Protein AF-A0AAV3BLM9-F1 (afdb_monomer_lite)

pLDDT: mean 77.74, std 16.07, range [32.25, 94.88]

Organism: NCBI:txid451754

Radius of gyration: 22.4 Å; chains: 1; bounding box: 48×49×52 Å

Structure (mmCIF, N/CA/C/O backbone):
data_AF-A0AAV3BLM9-F1
#
_entry.id   AF-A0AAV3BLM9-F1
#
loop_
_atom_site.group_PDB
_atom_site.id
_atom_site.type_symbol
_atom_site.label_atom_id
_atom_site.label_alt_id
_atom_site.label_comp_id
_atom_site.label_asym_id
_atom_site.label_entity_id
_atom_site.label_seq_id
_atom_site.pdbx_PDB_ins_code
_atom_site.Cartn_x
_atom_site.Cartn_y
_atom_site.Cartn_z
_atom_site.occupancy
_atom_site.B_iso_or_equiv
_atom_site.auth_seq_id
_atom_site.auth_comp_id
_atom_site.auth_asym_id
_atom_site.auth_atom_id
_atom_site.pdbx_PDB_model_num
ATOM 1 N N . MET A 1 1 ? -9.046 -10.255 29.706 1.00 54.88 1 MET A N 1
ATOM 2 C CA . MET A 1 1 ? -8.360 -9.967 28.425 1.00 54.88 1 MET A CA 1
ATOM 3 C C . MET A 1 1 ? -8.522 -11.174 27.512 1.00 54.88 1 MET A C 1
ATOM 5 O O . MET A 1 1 ? -8.191 -12.263 27.960 1.00 54.88 1 MET A O 1
ATOM 9 N N . SER A 1 2 ? -9.086 -10.999 26.309 1.00 70.50 2 SER A N 1
ATOM 10 C CA . SER A 1 2 ? -9.339 -12.092 25.348 1.00 70.50 2 SER A CA 1
ATOM 11 C C . SER A 1 2 ? -8.048 -12.848 25.019 1.00 70.50 2 SER A C 1
ATOM 13 O O . SER A 1 2 ? -7.016 -12.209 24.824 1.00 70.50 2 SER A O 1
ATOM 15 N N . GLU A 1 3 ? -8.107 -14.175 24.935 1.00 77.31 3 GLU A N 1
ATOM 16 C CA . GLU A 1 3 ? -6.965 -15.057 24.641 1.00 77.31 3 GLU A CA 1
ATOM 17 C C . GLU A 1 3 ? -6.260 -14.664 23.336 1.00 77.31 3 GLU A C 1
ATOM 19 O O . GLU A 1 3 ? -5.049 -14.471 23.309 1.00 77.31 3 GLU A O 1
ATOM 24 N N . PHE A 1 4 ? -7.040 -14.320 22.314 1.00 80.88 4 PHE A N 1
ATOM 25 C CA . PHE A 1 4 ? -6.537 -13.780 21.052 1.00 80.88 4 PHE A CA 1
ATOM 26 C C . PHE A 1 4 ? -5.731 -12.470 21.184 1.00 80.88 4 PHE A C 1
ATOM 28 O O . PHE A 1 4 ? -4.701 -12.301 20.538 1.00 80.88 4 PHE A O 1
ATOM 35 N N . LYS A 1 5 ? -6.121 -11.559 22.092 1.00 82.94 5 LYS A N 1
ATOM 36 C CA . LYS A 1 5 ? -5.344 -10.329 22.355 1.00 82.94 5 LYS A CA 1
ATOM 37 C C . LYS A 1 5 ? -3.985 -10.640 22.986 1.00 82.94 5 LYS A C 1
ATOM 39 O O . LYS A 1 5 ? -3.057 -9.853 22.825 1.00 82.94 5 LYS A O 1
ATOM 44 N N . LYS A 1 6 ? -3.871 -11.743 23.734 1.00 86.50 6 LYS A N 1
ATOM 45 C CA . LYS A 1 6 ? -2.583 -12.196 24.275 1.00 86.50 6 LYS A CA 1
ATOM 46 C C . LYS A 1 6 ? -1.702 -12.752 23.160 1.00 86.50 6 LYS A C 1
ATOM 48 O O . LYS A 1 6 ? -0.546 -12.363 23.096 1.00 86.50 6 LYS A O 1
ATOM 53 N N . ILE A 1 7 ? -2.271 -13.556 22.259 1.00 87.69 7 ILE A N 1
ATOM 54 C CA . ILE A 1 7 ? -1.561 -14.119 21.098 1.00 87.69 7 ILE A CA 1
ATOM 55 C C . ILE A 1 7 ? -0.972 -13.001 20.226 1.00 87.69 7 ILE A C 1
ATOM 57 O O . ILE A 1 7 ? 0.210 -13.036 19.911 1.00 87.69 7 ILE A O 1
ATOM 61 N N . ILE A 1 8 ? -1.747 -11.958 19.903 1.00 89.75 8 ILE A N 1
ATOM 62 C CA . ILE A 1 8 ? -1.239 -10.821 19.111 1.00 89.75 8 ILE A CA 1
ATOM 63 C C . ILE A 1 8 ? -0.042 -10.151 19.795 1.00 89.75 8 ILE A C 1
ATOM 65 O O . ILE A 1 8 ? 0.971 -9.893 19.152 1.00 89.75 8 ILE A O 1
ATOM 69 N N . LYS A 1 9 ? -0.143 -9.876 21.103 1.00 91.25 9 LYS A N 1
ATOM 70 C CA . LYS A 1 9 ? 0.949 -9.243 21.857 1.00 91.25 9 LYS A CA 1
ATOM 71 C C . LYS A 1 9 ? 2.200 -10.114 21.914 1.00 91.25 9 LYS A C 1
ATOM 73 O O . LYS A 1 9 ? 3.298 -9.580 21.808 1.00 91.25 9 LYS A O 1
ATOM 78 N N . ASP A 1 10 ? 2.026 -11.422 22.065 1.00 91.00 10 ASP A N 1
ATOM 79 C CA . ASP A 1 10 ? 3.127 -12.379 22.071 1.00 91.00 10 ASP A CA 1
ATOM 80 C C . ASP A 1 10 ? 3.863 -12.394 20.723 1.00 91.00 10 ASP A C 1
ATOM 82 O O . ASP A 1 10 ? 5.081 -12.249 20.686 1.00 91.00 10 ASP A O 1
ATOM 86 N N . TYR A 1 11 ? 3.133 -12.431 19.604 1.00 92.31 11 TYR A N 1
ATOM 87 C CA . TYR A 1 11 ? 3.740 -12.363 18.271 1.00 92.31 11 TYR A CA 1
ATOM 88 C C . TYR A 1 11 ? 4.425 -11.024 17.981 1.00 92.31 11 TYR A C 1
ATOM 90 O O . TYR A 1 11 ? 5.493 -11.021 17.376 1.00 92.31 11 TYR A O 1
ATOM 98 N N . ILE A 1 12 ? 3.873 -9.896 18.444 1.00 93.75 12 ILE A N 1
ATOM 99 C CA . ILE A 1 12 ? 4.554 -8.591 18.352 1.00 93.75 12 ILE A CA 1
ATOM 100 C C . ILE A 1 12 ? 5.887 -8.634 19.111 1.00 93.75 12 ILE A C 1
ATOM 102 O O . ILE A 1 12 ? 6.908 -8.221 18.568 1.00 93.75 12 ILE A O 1
ATOM 106 N N . HIS A 1 13 ? 5.901 -9.197 20.323 1.00 91.00 13 HIS A N 1
ATOM 107 C CA . HIS A 1 13 ? 7.127 -9.332 21.108 1.00 91.00 13 HIS A CA 1
ATOM 108 C C . HIS A 1 13 ? 8.154 -10.255 20.433 1.00 91.00 13 HIS A C 1
ATOM 110 O O . HIS A 1 13 ? 9.339 -9.931 20.382 1.00 91.00 13 HIS A O 1
ATOM 116 N N . GLN A 1 14 ? 7.712 -11.374 19.852 1.00 89.44 14 GLN A N 1
ATOM 117 C CA . GLN A 1 14 ? 8.589 -12.256 19.079 1.00 89.44 14 GLN A CA 1
ATOM 118 C C . GLN A 1 14 ? 9.178 -11.551 17.843 1.00 89.44 14 GLN A C 1
ATOM 120 O O . GLN A 1 14 ? 10.348 -11.775 17.525 1.00 89.44 14 GLN A O 1
ATOM 125 N N . CYS A 1 15 ? 8.417 -10.672 17.176 1.00 91.12 15 CYS A N 1
ATOM 126 C CA . CYS A 1 15 ? 8.938 -9.837 16.091 1.00 91.12 15 CYS A CA 1
ATOM 127 C C . CYS A 1 15 ? 10.064 -8.916 16.574 1.00 91.12 15 CYS A C 1
ATOM 129 O O . CYS A 1 15 ? 11.089 -8.830 15.902 1.00 91.12 15 CYS A O 1
ATOM 131 N N . ASP A 1 16 ? 9.898 -8.254 17.723 1.00 91.69 16 ASP A N 1
ATOM 132 C CA . ASP A 1 16 ? 10.928 -7.371 18.288 1.00 91.69 16 ASP A CA 1
ATOM 133 C C . ASP A 1 16 ? 12.235 -8.126 18.537 1.00 91.69 16 ASP A C 1
ATOM 135 O O . ASP A 1 16 ? 13.284 -7.735 18.026 1.00 91.69 16 ASP A O 1
ATOM 139 N N . ILE A 1 17 ? 12.152 -9.276 19.212 1.00 87.62 17 ILE A N 1
ATOM 140 C CA . ILE A 1 17 ? 13.309 -10.135 19.492 1.00 87.62 17 ILE A CA 1
ATOM 141 C C . ILE A 1 17 ? 14.001 -10.568 18.192 1.00 87.62 17 ILE A C 1
ATOM 143 O O . ILE A 1 17 ? 15.226 -10.504 18.076 1.00 87.62 17 ILE A O 1
ATOM 147 N N . ALA A 1 18 ? 13.236 -11.007 17.190 1.00 87.31 18 ALA A N 1
ATOM 148 C CA . ALA A 1 18 ? 13.800 -11.463 15.923 1.00 87.31 18 ALA A CA 1
ATOM 149 C C . ALA A 1 18 ? 14.490 -10.335 15.138 1.00 87.31 18 ALA A C 1
ATOM 151 O O . ALA A 1 18 ? 15.537 -10.563 14.524 1.00 87.31 18 ALA A O 1
ATOM 152 N N . LEU A 1 19 ? 13.936 -9.119 15.182 1.00 89.31 19 LEU A N 1
ATOM 153 C CA . LEU A 1 19 ? 14.504 -7.936 14.533 1.00 89.31 19 LEU A CA 1
ATOM 154 C C . LEU A 1 19 ? 15.763 -7.420 15.243 1.00 89.31 19 LEU A C 1
ATOM 156 O O . LEU A 1 19 ? 16.670 -6.932 14.558 1.00 89.31 19 LEU A O 1
ATOM 160 N N . GLU A 1 20 ? 15.831 -7.539 16.571 1.00 90.06 20 GLU A N 1
ATOM 161 C CA . GLU A 1 20 ? 17.002 -7.188 17.385 1.00 90.06 20 GLU A CA 1
ATOM 162 C C . GLU A 1 20 ? 18.157 -8.173 17.187 1.00 90.06 20 GLU A C 1
ATOM 164 O O . GLU A 1 20 ? 19.284 -7.761 16.920 1.00 90.06 20 GLU A O 1
ATOM 169 N N . ILE A 1 21 ? 17.878 -9.478 17.259 1.00 88.31 21 ILE A N 1
ATOM 170 C CA . ILE A 1 21 ? 18.891 -10.531 17.083 1.00 88.31 21 ILE A CA 1
ATOM 171 C C . ILE A 1 21 ? 19.340 -10.628 15.612 1.00 88.31 21 ILE A C 1
ATOM 173 O O . ILE A 1 21 ? 20.418 -11.145 15.325 1.00 88.31 21 ILE A O 1
ATOM 177 N N . ASN A 1 22 ? 18.532 -10.114 14.675 1.00 84.19 22 ASN A N 1
ATOM 178 C CA . ASN A 1 22 ? 18.769 -10.163 13.230 1.00 84.19 22 ASN A CA 1
ATOM 179 C C . ASN A 1 22 ? 19.022 -11.596 12.715 1.00 84.19 22 ASN A C 1
ATOM 181 O O . ASN A 1 22 ? 19.901 -11.837 11.891 1.00 84.19 22 ASN A O 1
ATOM 185 N N . ASN A 1 23 ? 18.259 -12.562 13.234 1.00 83.44 23 ASN A N 1
ATOM 186 C CA . ASN A 1 23 ? 18.360 -13.967 12.848 1.00 83.44 23 ASN A CA 1
ATOM 187 C C . ASN A 1 23 ? 17.391 -14.272 11.699 1.00 83.44 23 ASN A C 1
ATOM 189 O O . ASN A 1 23 ? 16.185 -14.374 11.917 1.00 83.44 23 ASN A O 1
ATOM 193 N N . GLU A 1 24 ? 17.921 -14.459 10.490 1.00 83.44 24 GLU A N 1
ATOM 194 C CA . GLU A 1 24 ? 17.124 -14.675 9.274 1.00 83.44 24 GLU A CA 1
ATOM 195 C C . GLU A 1 24 ? 16.197 -15.898 9.352 1.00 83.44 24 GLU A C 1
ATOM 197 O O . GLU A 1 24 ? 15.035 -15.803 8.968 1.00 83.44 24 GLU A O 1
ATOM 202 N N . ASN A 1 25 ? 16.652 -17.015 9.930 1.00 84.75 25 ASN A N 1
ATOM 203 C CA . ASN A 1 25 ? 15.826 -18.223 10.067 1.00 84.75 25 ASN A CA 1
ATOM 204 C C . ASN A 1 25 ? 14.635 -17.998 11.009 1.00 84.75 25 ASN A C 1
ATOM 206 O O . ASN A 1 25 ? 13.539 -18.521 10.793 1.00 84.75 25 ASN A O 1
ATOM 210 N N . LEU A 1 26 ? 14.852 -17.227 12.077 1.00 83.25 26 LEU A N 1
ATOM 211 C CA . LEU A 1 26 ? 13.794 -16.863 13.013 1.00 83.25 26 LEU A CA 1
ATOM 212 C C . LEU A 1 26 ? 12.798 -15.895 12.364 1.00 83.25 26 LEU A C 1
ATOM 214 O O . LEU A 1 26 ? 11.591 -16.065 12.535 1.00 83.25 26 LEU A O 1
ATOM 218 N N . ILE A 1 27 ? 13.303 -14.920 11.602 1.00 87.69 27 ILE A N 1
ATOM 219 C CA . ILE A 1 27 ? 12.497 -13.962 10.838 1.00 87.69 27 ILE A CA 1
ATOM 220 C C . ILE A 1 27 ? 11.593 -14.704 9.848 1.00 87.69 27 ILE A C 1
ATOM 222 O O . ILE A 1 27 ? 10.383 -14.491 9.860 1.00 87.69 27 ILE A O 1
ATOM 226 N N . ASP A 1 28 ? 12.156 -15.624 9.066 1.00 86.88 28 ASP A N 1
ATOM 227 C CA . ASP A 1 28 ? 11.411 -16.455 8.117 1.00 86.88 28 ASP A CA 1
ATOM 228 C C . ASP A 1 28 ? 10.302 -17.254 8.788 1.00 86.88 28 ASP A C 1
ATOM 230 O O . ASP A 1 28 ? 9.137 -17.180 8.396 1.00 86.88 28 ASP A O 1
ATOM 234 N N . SER A 1 29 ? 10.652 -17.974 9.857 1.00 87.12 29 SER A N 1
ATOM 235 C CA . SER A 1 29 ? 9.680 -18.777 10.592 1.00 87.12 29 SER A CA 1
ATOM 236 C C . SER A 1 29 ? 8.537 -17.925 11.149 1.00 87.12 29 SER A C 1
ATOM 238 O O . SER A 1 29 ? 7.395 -18.386 11.194 1.00 87.12 29 SER A O 1
ATOM 240 N N . LEU A 1 30 ? 8.824 -16.698 11.591 1.00 89.69 30 LEU A N 1
ATOM 241 C CA . LEU A 1 30 ? 7.812 -15.789 12.120 1.00 89.69 30 LEU A CA 1
ATOM 242 C C . LEU A 1 30 ? 6.897 -15.233 11.035 1.00 89.69 30 LEU A C 1
ATOM 244 O O . LEU A 1 30 ? 5.691 -15.177 11.268 1.00 89.69 30 LEU A O 1
ATOM 248 N N . VAL A 1 31 ? 7.429 -14.871 9.865 1.00 90.62 31 VAL A N 1
ATOM 249 C CA . VAL A 1 31 ? 6.618 -14.421 8.723 1.00 90.62 31 VAL A CA 1
ATOM 250 C C . VAL A 1 31 ? 5.563 -15.477 8.382 1.00 90.62 31 VAL A C 1
ATOM 252 O O . VAL A 1 31 ? 4.369 -15.167 8.380 1.00 90.62 31 VAL A O 1
ATOM 255 N N . ASP A 1 32 ? 5.979 -16.734 8.208 1.00 87.50 32 ASP A N 1
ATOM 256 C CA . ASP A 1 32 ? 5.073 -17.837 7.867 1.00 87.50 32 ASP A CA 1
ATOM 257 C C . ASP A 1 32 ? 4.027 -18.093 8.962 1.00 87.50 32 ASP A C 1
ATOM 259 O O . ASP A 1 32 ? 2.835 -18.243 8.679 1.00 87.50 32 ASP A O 1
ATOM 263 N N . LYS A 1 33 ? 4.450 -18.099 10.235 1.00 88.06 33 LYS A N 1
ATOM 264 C CA . LYS A 1 33 ? 3.550 -18.319 11.380 1.00 88.06 33 LYS A CA 1
ATOM 265 C C . LYS A 1 33 ? 2.518 -17.208 11.532 1.00 88.06 33 LYS A C 1
ATOM 267 O O . LYS A 1 33 ? 1.348 -17.504 11.761 1.00 88.06 33 LYS A O 1
ATOM 272 N N . ILE A 1 34 ? 2.932 -15.945 11.415 1.00 91.50 34 ILE A N 1
ATOM 273 C CA . ILE A 1 34 ? 2.029 -14.793 11.527 1.00 91.50 34 ILE A CA 1
ATOM 274 C C . ILE A 1 34 ? 0.977 -14.863 10.427 1.00 91.50 34 ILE A C 1
ATOM 276 O O . ILE A 1 34 ? -0.211 -14.711 10.697 1.00 91.50 34 ILE A O 1
ATOM 280 N N . ILE A 1 35 ? 1.397 -15.137 9.195 1.00 88.75 35 ILE A N 1
ATOM 281 C CA . ILE A 1 35 ? 0.470 -15.296 8.081 1.00 88.75 35 ILE A CA 1
ATOM 282 C C . ILE A 1 35 ? -0.527 -16.419 8.380 1.00 88.75 35 ILE A C 1
ATOM 284 O O . ILE A 1 35 ? -1.726 -16.176 8.341 1.00 88.75 35 ILE A O 1
ATOM 288 N N . ALA A 1 36 ? -0.054 -17.614 8.737 1.00 84.06 36 ALA A N 1
ATOM 289 C CA . ALA A 1 36 ? -0.925 -18.764 8.973 1.00 84.06 36 ALA A CA 1
ATOM 290 C C . ALA A 1 36 ? -1.947 -18.533 10.100 1.00 84.06 36 ALA A C 1
ATOM 292 O O . ALA A 1 36 ? -3.082 -18.995 10.008 1.00 84.06 36 ALA A O 1
ATOM 293 N N . ILE A 1 37 ? -1.551 -17.824 11.160 1.00 85.31 37 ILE A N 1
ATOM 294 C CA . ILE A 1 37 ? -2.404 -17.590 12.332 1.00 85.31 37 ILE A CA 1
ATOM 295 C C . ILE A 1 37 ? -3.394 -16.454 12.093 1.00 85.31 37 ILE A C 1
ATOM 297 O O . ILE A 1 37 ? -4.543 -16.557 12.507 1.00 85.31 37 ILE A O 1
ATOM 301 N N . PHE A 1 38 ? -2.960 -15.371 11.450 1.00 86.75 38 PHE A N 1
ATOM 302 C CA . PHE A 1 38 ? -3.735 -14.134 11.387 1.00 86.75 38 PHE A CA 1
ATOM 303 C C . PHE A 1 38 ? -4.383 -13.871 10.025 1.00 86.75 38 PHE A C 1
ATOM 305 O O . PHE A 1 38 ? -5.156 -12.926 9.917 1.00 86.75 38 PHE A O 1
ATOM 312 N N . GLU A 1 39 ? -4.121 -14.675 8.990 1.00 85.25 39 GLU A N 1
ATOM 313 C CA . GLU A 1 39 ? -4.753 -14.520 7.668 1.00 85.25 39 GLU A CA 1
ATOM 314 C C . GLU A 1 39 ? -6.283 -14.592 7.724 1.00 85.25 39 GLU A C 1
ATOM 316 O O . GLU A 1 39 ? -6.952 -13.893 6.967 1.00 85.25 39 GLU A O 1
ATOM 321 N N . VAL A 1 40 ? -6.835 -15.387 8.641 1.00 81.25 40 VAL A N 1
ATOM 322 C CA . VAL A 1 40 ? -8.289 -15.514 8.815 1.00 81.25 40 VAL A CA 1
ATOM 323 C C . VAL A 1 40 ? -8.900 -14.246 9.423 1.00 81.25 40 VAL A C 1
ATOM 325 O O . VAL A 1 40 ? -10.001 -13.854 9.044 1.00 81.25 40 VAL A O 1
ATOM 328 N N . ASP A 1 41 ? -8.186 -13.590 10.339 1.00 81.81 41 ASP A N 1
ATOM 329 C CA . ASP A 1 41 ? -8.704 -12.464 11.128 1.00 81.81 41 ASP A CA 1
ATOM 330 C C . ASP A 1 41 ? -8.296 -11.087 10.584 1.00 81.81 41 ASP A C 1
ATOM 332 O O . ASP A 1 41 ? -8.945 -10.079 10.871 1.00 81.81 41 ASP A O 1
ATOM 336 N N . ILE A 1 42 ? -7.205 -11.019 9.820 1.00 82.25 42 ILE A N 1
ATOM 337 C CA . ILE A 1 42 ? -6.641 -9.785 9.271 1.00 82.25 42 ILE A CA 1
ATOM 338 C C . ILE A 1 42 ? -6.712 -9.861 7.742 1.00 82.25 42 ILE A C 1
ATOM 340 O O . ILE A 1 42 ? -5.814 -10.421 7.102 1.00 82.25 42 ILE A O 1
ATOM 344 N N . PRO A 1 43 ? -7.748 -9.256 7.130 1.00 79.75 43 PRO A N 1
ATOM 345 C CA . PRO A 1 43 ? -7.859 -9.180 5.682 1.00 79.75 43 PRO A CA 1
ATOM 346 C C . PRO A 1 43 ? -6.601 -8.571 5.062 1.00 79.75 43 PRO A C 1
ATOM 348 O O . PRO A 1 43 ? -6.020 -7.623 5.598 1.00 79.75 43 PRO A O 1
ATOM 351 N N . ASP A 1 44 ? -6.185 -9.108 3.915 1.00 84.06 44 ASP A N 1
ATOM 352 C CA . ASP A 1 44 ? -5.021 -8.631 3.166 1.00 84.06 44 ASP A CA 1
ATOM 353 C C . ASP A 1 44 ? -3.710 -8.604 3.984 1.00 84.06 44 ASP A C 1
ATOM 355 O O . ASP A 1 44 ? -2.816 -7.788 3.719 1.00 84.06 44 ASP A O 1
ATOM 359 N N . ILE A 1 45 ? -3.532 -9.498 4.970 1.00 86.50 45 ILE A N 1
ATOM 360 C CA . ILE A 1 45 ? -2.299 -9.532 5.778 1.00 86.50 45 ILE A CA 1
ATOM 361 C C . ILE A 1 45 ? -1.039 -9.704 4.909 1.00 86.50 45 ILE A C 1
ATOM 363 O O . ILE A 1 45 ? -0.027 -9.037 5.145 1.00 86.50 45 ILE A O 1
ATOM 367 N N . LYS A 1 46 ? -1.139 -10.477 3.819 1.00 87.19 46 LYS A N 1
ATOM 368 C CA . LYS A 1 46 ? -0.072 -10.716 2.827 1.00 87.19 46 LYS A CA 1
ATOM 369 C C . LYS A 1 46 ? 0.237 -9.513 1.928 1.00 87.19 46 LYS A C 1
ATOM 371 O O . LYS A 1 46 ? 1.317 -9.423 1.354 1.00 87.19 46 LYS A O 1
ATOM 376 N N . LYS A 1 47 ? -0.693 -8.565 1.795 1.00 88.25 47 LYS A N 1
ATOM 377 C CA . LYS A 1 47 ? -0.571 -7.453 0.844 1.00 88.25 47 LYS A CA 1
ATOM 378 C C . LYS A 1 47 ? 0.602 -6.541 1.191 1.00 88.25 47 LYS A C 1
ATOM 380 O O . LYS A 1 47 ? 0.681 -6.048 2.318 1.00 88.25 47 LYS A O 1
ATOM 385 N N . GLY A 1 48 ? 1.448 -6.274 0.198 1.00 83.62 48 GLY A N 1
ATOM 386 C CA . GLY A 1 48 ? 2.631 -5.423 0.327 1.00 83.62 48 GLY A CA 1
ATOM 387 C C . GLY A 1 48 ? 3.888 -6.161 0.784 1.00 83.62 48 GLY A C 1
ATOM 388 O O . GLY A 1 48 ? 4.928 -5.522 0.886 1.00 83.62 48 GLY A O 1
ATOM 389 N N . GLN A 1 49 ? 3.810 -7.471 1.045 1.00 87.31 49 GLN A N 1
ATOM 390 C CA . GLN A 1 49 ? 5.010 -8.274 1.257 1.00 87.31 49 GLN A CA 1
ATOM 391 C C . GLN A 1 49 ? 5.764 -8.473 -0.056 1.00 87.31 49 GLN A C 1
ATOM 393 O O . GLN A 1 49 ? 5.176 -8.703 -1.115 1.00 87.31 49 GLN A O 1
ATOM 398 N N . GLU A 1 50 ? 7.080 -8.406 0.044 1.00 85.31 50 GLU A N 1
ATOM 399 C CA . GLU A 1 50 ? 8.003 -8.763 -1.013 1.00 85.31 50 GLU A CA 1
ATOM 400 C C . GLU A 1 50 ? 7.993 -10.287 -1.205 1.00 85.31 50 GLU A C 1
ATOM 402 O O . GLU A 1 50 ? 8.008 -11.047 -0.237 1.00 85.31 50 GLU A O 1
ATOM 407 N N . CYS A 1 51 ? 7.959 -10.743 -2.455 1.00 78.88 51 CYS A N 1
ATOM 408 C CA . CYS A 1 51 ? 7.986 -12.16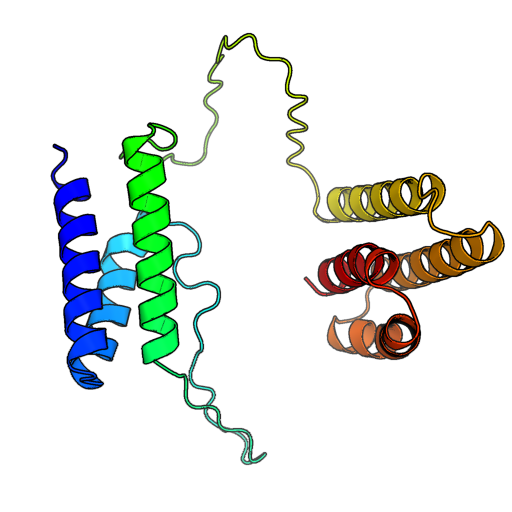3 -2.806 1.00 78.88 51 CYS A CA 1
ATOM 409 C C . CYS A 1 51 ? 9.237 -12.457 -3.627 1.00 78.88 51 CYS A C 1
ATOM 411 O O . CYS A 1 51 ? 9.663 -11.616 -4.415 1.00 78.88 51 CYS A O 1
ATOM 413 N N . ASN A 1 52 ? 9.802 -13.654 -3.471 1.00 79.44 52 ASN A N 1
ATOM 414 C CA . ASN A 1 52 ? 10.884 -14.091 -4.346 1.00 79.44 52 ASN A CA 1
ATOM 415 C C . ASN A 1 52 ? 10.364 -14.199 -5.782 1.00 79.44 52 ASN A C 1
ATOM 417 O O . ASN A 1 52 ? 9.339 -14.836 -6.030 1.00 79.44 52 ASN A O 1
ATOM 421 N N . ILE A 1 53 ? 11.097 -13.610 -6.718 1.00 79.81 53 ILE A N 1
ATOM 422 C CA . ILE A 1 53 ? 10.886 -13.782 -8.151 1.00 79.81 53 ILE A CA 1
ATOM 423 C C . ILE A 1 53 ? 12.084 -14.576 -8.649 1.00 79.81 53 ILE A C 1
ATOM 425 O O . ILE A 1 53 ? 13.218 -14.106 -8.588 1.00 79.81 53 ILE A O 1
ATOM 429 N N . ILE A 1 54 ? 11.838 -15.811 -9.074 1.00 77.38 54 ILE A N 1
ATOM 430 C CA . ILE A 1 54 ? 12.868 -16.667 -9.657 1.00 77.38 54 ILE A CA 1
ATOM 431 C C . ILE A 1 54 ? 12.784 -16.491 -11.166 1.00 77.38 54 ILE A C 1
ATOM 433 O O . ILE A 1 54 ? 11.700 -16.612 -11.739 1.00 77.38 54 ILE A O 1
ATOM 437 N N . ASP A 1 55 ? 13.923 -16.219 -11.795 1.00 77.31 55 ASP A N 1
ATOM 438 C CA . ASP A 1 55 ? 14.021 -16.202 -13.247 1.00 77.31 55 ASP A CA 1
ATOM 439 C C . ASP A 1 55 ? 13.898 -17.637 -13.778 1.00 77.31 55 ASP A C 1
ATOM 441 O O . ASP A 1 55 ? 14.842 -18.427 -13.747 1.00 77.31 55 ASP A O 1
ATOM 445 N N . LEU A 1 56 ? 12.692 -17.985 -14.218 1.00 74.88 56 LEU A N 1
ATOM 446 C CA . LEU A 1 56 ? 12.399 -19.279 -14.832 1.00 74.88 56 LEU A CA 1
ATOM 447 C C . LEU A 1 56 ? 12.712 -19.292 -16.336 1.00 74.88 56 LEU A C 1
ATOM 449 O O . LEU A 1 56 ? 12.748 -20.367 -16.931 1.00 74.88 56 LEU A O 1
ATOM 453 N N . ASN A 1 57 ? 12.919 -18.121 -16.947 1.00 78.69 57 ASN A N 1
ATOM 454 C CA . ASN A 1 57 ? 12.997 -17.951 -18.399 1.00 78.69 57 ASN A CA 1
ATOM 455 C C . ASN A 1 57 ? 14.411 -17.604 -18.900 1.00 78.69 57 ASN A C 1
ATOM 457 O O . ASN A 1 57 ? 14.632 -17.585 -20.110 1.00 78.69 57 ASN A O 1
ATOM 461 N N . GLY A 1 58 ? 15.363 -17.359 -17.999 1.00 72.50 58 GLY A N 1
ATOM 462 C CA . GLY A 1 58 ? 16.734 -16.968 -18.321 1.00 72.50 58 GLY A CA 1
ATOM 463 C C . GLY A 1 58 ? 16.869 -15.515 -18.786 1.00 72.50 58 GLY A C 1
ATOM 464 O O . GLY A 1 58 ? 17.818 -15.204 -19.505 1.00 72.50 58 GLY A O 1
ATOM 465 N N . ASP A 1 59 ? 15.922 -14.638 -18.437 1.00 77.75 59 ASP A N 1
ATOM 466 C CA . ASP A 1 59 ? 15.943 -13.214 -18.800 1.00 77.75 59 ASP A CA 1
ATOM 467 C C . ASP A 1 59 ? 16.798 -12.343 -17.856 1.00 77.75 59 ASP A C 1
ATOM 469 O O . ASP A 1 59 ? 16.987 -11.150 -18.103 1.00 77.75 59 ASP A O 1
ATOM 473 N N . GLY A 1 60 ? 17.369 -12.950 -16.814 1.00 75.88 60 GLY A N 1
ATOM 474 C CA . GLY A 1 60 ? 18.260 -12.322 -15.847 1.00 75.88 60 GLY A CA 1
ATOM 475 C C . GLY A 1 60 ? 17.547 -11.598 -14.704 1.00 75.88 60 GLY A C 1
ATOM 476 O O . GLY A 1 60 ? 18.223 -10.977 -13.882 1.00 75.88 60 GLY A O 1
ATOM 477 N N . TYR A 1 61 ? 16.215 -11.666 -14.606 1.00 68.88 61 TYR A N 1
ATOM 478 C CA . TYR A 1 61 ? 15.459 -10.982 -13.556 1.00 68.88 61 TYR A CA 1
ATOM 479 C C . TYR A 1 61 ? 15.100 -11.917 -12.397 1.00 68.88 61 TYR A C 1
ATOM 481 O O . TYR A 1 61 ? 13.994 -12.448 -12.307 1.00 68.88 61 TYR A O 1
ATOM 489 N N . SER A 1 62 ? 16.025 -12.065 -11.445 1.00 77.56 62 SER A N 1
ATOM 490 C CA . SER A 1 62 ? 15.735 -12.668 -10.138 1.00 77.56 62 SER A CA 1
ATOM 491 C C . SER A 1 62 ? 15.638 -11.602 -9.046 1.00 77.56 62 SER A C 1
ATOM 493 O O . SER A 1 62 ? 16.512 -10.741 -8.943 1.00 77.56 62 SER A O 1
ATOM 495 N N . TYR A 1 63 ? 14.621 -11.690 -8.193 1.00 79.12 63 TYR A N 1
ATOM 496 C CA . TYR A 1 63 ? 14.454 -10.846 -7.012 1.00 79.12 63 TYR A CA 1
ATOM 497 C C . TYR A 1 63 ? 14.367 -11.716 -5.761 1.00 79.12 63 TYR A C 1
ATOM 499 O O . TYR A 1 63 ? 13.548 -12.633 -5.693 1.00 79.12 63 TYR A O 1
ATOM 507 N N . ILE A 1 64 ? 15.198 -11.420 -4.765 1.00 79.19 64 ILE A N 1
ATOM 508 C CA . ILE A 1 64 ? 15.139 -12.063 -3.452 1.00 79.19 64 ILE A CA 1
ATOM 509 C C . ILE A 1 64 ? 14.448 -11.087 -2.507 1.00 79.19 64 ILE A C 1
ATOM 511 O O . ILE A 1 64 ? 14.891 -9.951 -2.354 1.00 79.19 64 ILE A O 1
ATOM 515 N N . ALA A 1 65 ? 13.355 -11.533 -1.899 1.00 82.94 65 ALA A N 1
ATOM 516 C CA . ALA A 1 65 ? 12.584 -10.736 -0.964 1.00 82.94 65 ALA A CA 1
ATOM 517 C C . ALA A 1 65 ? 13.391 -10.411 0.294 1.00 82.94 65 ALA A C 1
ATOM 519 O O . ALA A 1 65 ? 14.015 -11.290 0.899 1.00 82.94 65 ALA A O 1
ATOM 520 N N . ASP A 1 66 ? 13.297 -9.163 0.742 1.00 85.69 66 ASP A N 1
ATOM 521 C CA . ASP A 1 66 ? 13.806 -8.747 2.037 1.00 85.69 66 ASP A CA 1
ATOM 522 C C . ASP A 1 66 ? 12.828 -9.193 3.133 1.00 85.69 66 ASP A C 1
ATOM 524 O O . ASP A 1 66 ? 11.831 -8.544 3.475 1.00 85.69 66 ASP A O 1
ATOM 528 N N . LYS A 1 67 ? 13.128 -10.358 3.702 1.00 85.12 67 LYS A N 1
ATOM 529 C CA . LYS A 1 67 ? 12.327 -10.992 4.752 1.00 85.12 67 LYS A CA 1
ATOM 530 C C . LYS A 1 67 ? 12.256 -10.156 6.030 1.00 85.12 67 LYS A C 1
ATOM 532 O O . LYS A 1 67 ? 11.245 -10.199 6.733 1.00 85.12 67 LYS A O 1
ATOM 537 N N . ARG A 1 68 ? 13.268 -9.324 6.303 1.00 89.38 68 ARG A N 1
ATOM 538 C CA . ARG A 1 68 ? 13.259 -8.391 7.436 1.00 89.38 68 ARG A CA 1
ATOM 539 C C . ARG A 1 68 ? 12.209 -7.304 7.219 1.00 89.38 68 ARG A C 1
ATOM 541 O O . ARG A 1 68 ? 11.430 -7.030 8.133 1.00 89.38 68 ARG A O 1
ATOM 548 N N . LYS A 1 69 ? 12.121 -6.730 6.013 1.00 90.62 69 LYS A N 1
ATOM 549 C CA . LYS A 1 69 ? 11.038 -5.787 5.669 1.00 90.62 69 LYS A CA 1
ATOM 550 C C . LYS A 1 69 ? 9.659 -6.433 5.762 1.00 90.62 69 LYS A C 1
ATOM 552 O O . LYS A 1 69 ? 8.743 -5.804 6.290 1.00 90.62 69 LYS A O 1
ATOM 557 N N . ASN A 1 70 ? 9.512 -7.680 5.313 1.00 92.06 70 ASN A N 1
ATOM 558 C CA . ASN A 1 70 ? 8.246 -8.408 5.436 1.00 92.06 70 ASN A CA 1
ATOM 559 C C . ASN A 1 70 ? 7.824 -8.583 6.899 1.00 92.06 70 ASN A C 1
ATOM 561 O O . ASN A 1 70 ? 6.663 -8.340 7.234 1.00 92.06 70 ASN A O 1
ATOM 565 N N . LEU A 1 71 ? 8.760 -8.934 7.785 1.00 93.06 71 LEU A N 1
ATOM 566 C CA . LEU A 1 71 ? 8.472 -9.060 9.212 1.00 93.06 71 LEU A CA 1
ATOM 567 C C . LEU A 1 71 ? 8.102 -7.713 9.851 1.00 93.06 71 LEU A C 1
ATOM 569 O O . LEU A 1 71 ? 7.152 -7.656 10.630 1.00 93.06 71 LEU A O 1
ATOM 573 N N . ILE A 1 72 ? 8.787 -6.622 9.489 1.00 92.75 72 ILE A N 1
ATOM 574 C CA . ILE A 1 72 ? 8.440 -5.263 9.946 1.00 92.75 72 ILE A CA 1
ATOM 575 C C . ILE A 1 72 ? 7.020 -4.893 9.503 1.00 92.75 72 ILE A C 1
ATOM 577 O O . ILE A 1 72 ? 6.222 -4.410 10.306 1.00 92.75 72 ILE A O 1
ATOM 581 N N . LEU A 1 73 ? 6.675 -5.152 8.239 1.00 92.75 73 LEU A N 1
ATOM 582 C CA . LEU A 1 73 ? 5.337 -4.893 7.715 1.00 92.75 73 LEU A CA 1
ATOM 583 C C . LEU A 1 73 ? 4.270 -5.670 8.496 1.00 92.75 73 LEU A C 1
ATOM 585 O O . LEU A 1 73 ? 3.244 -5.104 8.878 1.00 92.75 73 LEU A O 1
ATOM 589 N N . LEU A 1 74 ? 4.510 -6.958 8.742 1.00 93.31 74 LEU A N 1
ATOM 590 C CA . LEU A 1 74 ? 3.604 -7.813 9.502 1.00 93.31 74 LEU A CA 1
ATOM 591 C C . LEU A 1 74 ? 3.447 -7.344 10.950 1.00 93.31 74 LEU A C 1
ATOM 593 O O . LEU A 1 74 ? 2.316 -7.230 11.423 1.00 93.31 74 LEU A O 1
ATOM 597 N N . LYS A 1 75 ? 4.546 -6.991 11.626 1.00 94.88 75 LYS A N 1
ATOM 598 C CA . LYS A 1 75 ? 4.519 -6.409 12.973 1.00 94.88 75 LYS A CA 1
ATOM 599 C C . LYS A 1 75 ? 3.630 -5.161 13.018 1.00 94.88 75 LYS A C 1
ATOM 601 O O . LYS A 1 75 ? 2.711 -5.103 13.831 1.00 94.88 75 LYS A O 1
ATOM 606 N N . ASN A 1 76 ? 3.827 -4.215 12.099 1.00 92.62 76 ASN A N 1
ATOM 607 C CA . ASN A 1 76 ? 3.040 -2.977 12.050 1.00 92.62 76 ASN A CA 1
ATOM 608 C C . ASN A 1 76 ? 1.541 -3.254 11.836 1.00 92.62 76 ASN A C 1
ATOM 610 O O . ASN A 1 76 ? 0.680 -2.588 12.416 1.00 92.62 76 ASN A O 1
ATOM 614 N N . LYS A 1 77 ? 1.201 -4.262 11.021 1.00 92.94 77 LYS A N 1
ATOM 615 C CA . LYS A 1 77 ? -0.194 -4.688 10.835 1.00 92.94 77 LYS A CA 1
ATOM 616 C C . LYS A 1 77 ? -0.791 -5.276 12.114 1.00 92.94 77 LYS A C 1
ATOM 618 O O . LYS A 1 77 ? -1.933 -4.951 12.438 1.00 92.94 77 LYS A O 1
ATOM 623 N N . LEU A 1 78 ? -0.035 -6.092 12.852 1.00 93.25 78 LEU A N 1
ATOM 624 C CA . LEU A 1 78 ? -0.464 -6.633 14.146 1.00 93.25 78 LEU A CA 1
ATOM 625 C C . LEU A 1 78 ? -0.665 -5.527 15.190 1.00 93.25 78 LEU A C 1
ATOM 627 O O . LEU A 1 78 ? -1.653 -5.560 15.922 1.00 93.25 78 LEU A O 1
ATOM 631 N N . GLU A 1 79 ? 0.214 -4.524 15.237 1.00 92.56 79 GLU A N 1
ATOM 632 C CA . GLU A 1 79 ? 0.079 -3.364 16.129 1.00 92.56 79 GLU A CA 1
ATOM 633 C C . GLU A 1 79 ? -1.181 -2.553 15.815 1.00 92.56 79 GLU A C 1
ATOM 635 O O . GLU A 1 79 ? -1.988 -2.286 16.709 1.00 92.56 79 GLU A O 1
ATOM 640 N N . ALA A 1 80 ? -1.405 -2.234 14.537 1.00 88.38 80 ALA A N 1
ATOM 641 C CA . ALA A 1 80 ? -2.602 -1.524 14.097 1.00 88.38 80 ALA A CA 1
ATOM 642 C C . ALA A 1 80 ? -3.883 -2.312 14.413 1.00 88.38 80 ALA A C 1
ATOM 644 O O . ALA A 1 80 ? -4.883 -1.743 14.853 1.00 88.38 80 ALA A O 1
ATOM 645 N N . TYR A 1 81 ? -3.861 -3.629 14.212 1.00 88.44 81 TYR A N 1
ATOM 646 C CA . TYR A 1 81 ? -4.986 -4.503 14.528 1.00 88.44 81 TYR A CA 1
ATOM 647 C C . TYR A 1 81 ? -5.239 -4.591 16.044 1.00 88.44 81 TYR A C 1
ATOM 649 O O . TYR A 1 81 ? -6.377 -4.471 16.497 1.00 88.44 81 TYR A O 1
ATOM 657 N N . SER A 1 82 ? -4.178 -4.697 16.849 1.00 87.81 82 SER A N 1
ATOM 658 C CA . SER A 1 82 ? -4.241 -4.658 18.316 1.00 87.81 82 SER A CA 1
ATOM 659 C C . SER A 1 82 ? -4.841 -3.346 18.833 1.00 87.81 82 SER A C 1
ATOM 661 O O . SER A 1 82 ? -5.684 -3.375 19.732 1.00 87.81 82 SER A O 1
ATOM 663 N N . ALA A 1 83 ? -4.463 -2.205 18.245 1.00 84.19 83 ALA A N 1
ATOM 664 C CA . ALA A 1 83 ? -5.025 -0.897 18.580 1.00 84.19 83 ALA A CA 1
ATOM 665 C C . ALA A 1 83 ? -6.534 -0.847 18.292 1.00 84.19 83 ALA A C 1
ATOM 667 O O . ALA A 1 83 ? -7.324 -0.613 19.204 1.00 84.19 83 ALA A O 1
ATOM 668 N N . LYS A 1 84 ? -6.952 -1.220 17.074 1.00 84.50 84 LYS A N 1
ATOM 669 C CA . LYS A 1 84 ? -8.375 -1.260 16.690 1.00 84.50 84 LYS A CA 1
ATOM 670 C C . LYS A 1 84 ? -9.213 -2.182 17.587 1.00 84.50 84 LYS A C 1
ATOM 672 O O . LYS A 1 84 ? -10.358 -1.860 17.898 1.00 84.50 84 LYS A O 1
ATOM 677 N N . LEU A 1 85 ? -8.654 -3.314 18.029 1.00 84.38 85 LEU A N 1
ATOM 678 C CA . LEU A 1 85 ? -9.293 -4.221 18.993 1.00 84.38 85 LEU A CA 1
ATOM 679 C C . LEU A 1 85 ? -9.448 -3.602 20.390 1.00 84.38 85 LEU A C 1
ATOM 681 O O . LEU A 1 85 ? -10.339 -3.998 21.146 1.00 84.38 85 LEU A O 1
ATOM 685 N N . ASN A 1 86 ? -8.532 -2.728 20.804 1.00 84.25 86 ASN A N 1
ATOM 686 C CA . ASN A 1 86 ? -8.600 -2.051 22.101 1.00 84.25 86 ASN A CA 1
ATOM 687 C C . ASN A 1 86 ? -9.578 -0.879 22.071 1.00 84.25 86 ASN A C 1
ATOM 689 O O . ASN A 1 86 ? -10.290 -0.688 23.052 1.00 84.25 86 ASN A O 1
ATOM 693 N N . ASP A 1 87 ? -9.691 -0.216 20.923 1.00 80.62 87 ASP A N 1
ATOM 694 C CA . ASP A 1 87 ? -10.645 0.868 20.682 1.00 80.62 87 ASP A CA 1
ATOM 695 C C . ASP A 1 87 ? -12.076 0.363 20.417 1.00 80.62 87 ASP A C 1
ATOM 697 O O . ASP A 1 87 ? -13.002 1.154 20.266 1.00 80.62 87 ASP A O 1
ATOM 701 N N . GLY A 1 88 ? -12.277 -0.960 20.341 1.00 76.75 88 GLY A N 1
ATOM 702 C CA . GLY A 1 88 ? -13.584 -1.572 20.077 1.00 76.75 88 GLY A CA 1
ATOM 703 C C . GLY A 1 88 ? -14.090 -1.378 18.643 1.00 76.75 88 GLY A C 1
ATOM 704 O O . GLY A 1 88 ? -15.251 -1.658 18.365 1.00 76.75 88 GLY A O 1
ATOM 705 N N . ILE A 1 89 ? -13.227 -0.919 17.729 1.00 75.75 89 ILE A N 1
ATOM 706 C CA . ILE A 1 89 ? -13.549 -0.703 16.307 1.00 75.75 89 ILE A CA 1
ATOM 707 C C . ILE A 1 89 ? -13.833 -2.037 15.607 1.00 75.75 89 ILE A C 1
ATOM 709 O O . ILE A 1 89 ? -14.646 -2.110 14.690 1.00 75.75 89 ILE A O 1
ATOM 713 N N . ILE A 1 90 ? -13.158 -3.097 16.046 1.00 72.62 90 ILE A N 1
ATOM 714 C CA . ILE A 1 90 ? -13.338 -4.460 15.553 1.00 72.62 90 ILE A CA 1
ATOM 715 C C . ILE A 1 90 ? -13.660 -5.383 16.725 1.00 72.62 90 ILE A C 1
ATOM 717 O O . ILE A 1 90 ? -12.981 -5.372 17.755 1.00 72.62 90 ILE A O 1
ATOM 721 N N . ASN A 1 91 ? -14.705 -6.192 16.562 1.00 63.88 91 ASN A N 1
ATOM 722 C CA . ASN A 1 91 ? -15.066 -7.226 17.522 1.00 63.88 91 ASN A CA 1
ATOM 723 C C . ASN A 1 91 ? -14.337 -8.520 17.154 1.00 63.88 91 ASN A C 1
ATOM 725 O O . ASN A 1 91 ? -14.218 -8.875 15.988 1.00 63.88 91 ASN A O 1
ATOM 729 N N . ASN A 1 92 ? -13.855 -9.242 18.161 1.00 58.94 92 ASN A N 1
ATOM 730 C CA . ASN A 1 92 ? -13.007 -10.435 18.046 1.00 58.94 92 ASN A CA 1
ATOM 731 C C . ASN A 1 92 ? -13.713 -11.693 17.492 1.00 58.94 92 ASN A C 1
ATOM 733 O O . ASN A 1 92 ? -13.275 -12.806 17.767 1.00 58.94 92 ASN A O 1
ATOM 737 N N . ARG A 1 93 ? -14.799 -11.525 16.734 1.00 58.03 93 ARG A N 1
ATOM 738 C CA . ARG A 1 93 ? -15.467 -12.565 15.951 1.00 58.03 93 ARG A CA 1
ATOM 739 C C . ARG A 1 93 ? -16.147 -11.909 14.757 1.00 58.03 93 ARG A C 1
ATOM 741 O O . ARG A 1 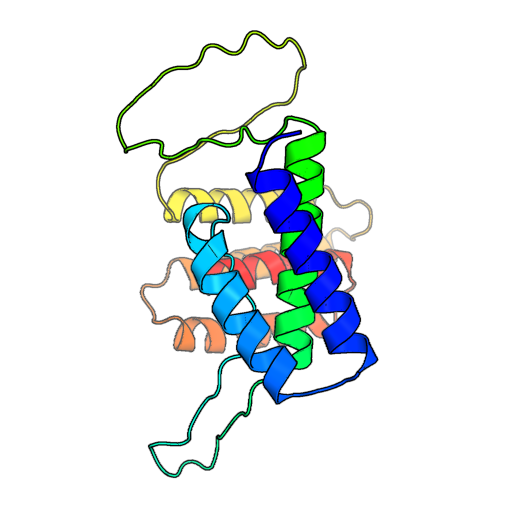93 ? -17.273 -11.442 14.887 1.00 58.03 93 ARG A O 1
ATOM 748 N N . THR A 1 94 ? -15.503 -11.959 13.600 1.00 42.03 94 THR A N 1
ATOM 749 C CA . THR A 1 94 ? -16.220 -11.799 12.334 1.00 42.03 94 THR A CA 1
ATOM 750 C C . THR A 1 94 ? -15.773 -12.883 11.363 1.00 42.03 94 THR A C 1
ATOM 752 O O . THR A 1 94 ? -15.120 -12.627 10.362 1.00 42.03 94 THR A O 1
ATOM 755 N N . MET A 1 95 ? -16.178 -14.123 11.652 1.00 46.44 95 MET A N 1
ATOM 756 C CA . MET A 1 95 ? -16.725 -14.943 10.575 1.00 46.44 95 MET A CA 1
ATOM 757 C C . MET A 1 95 ? -18.158 -14.452 10.360 1.00 46.44 95 MET A C 1
ATOM 759 O O . MET A 1 95 ? -19.085 -14.960 10.986 1.00 46.44 95 MET A O 1
ATOM 763 N N . GLU A 1 96 ? -18.345 -13.437 9.519 1.00 40.50 96 GLU A N 1
ATOM 764 C CA . GLU A 1 96 ? -19.648 -13.232 8.890 1.00 40.50 96 GLU A CA 1
ATOM 765 C C . GLU A 1 96 ? -19.615 -13.955 7.551 1.00 40.50 96 GLU A C 1
ATOM 767 O O . GLU A 1 96 ? -18.974 -13.537 6.585 1.00 40.50 96 GLU A O 1
ATOM 772 N N . ASN A 1 97 ? -20.300 -15.098 7.532 1.00 40.06 97 ASN A N 1
ATOM 773 C CA . ASN A 1 97 ? -20.831 -15.658 6.306 1.00 40.06 97 ASN A CA 1
ATOM 774 C C . ASN A 1 97 ? -21.532 -14.546 5.516 1.00 40.06 97 ASN A C 1
ATOM 776 O O . ASN A 1 97 ? -22.288 -13.752 6.075 1.00 40.06 97 ASN A O 1
ATOM 780 N N . LYS A 1 98 ? -21.312 -14.537 4.200 1.00 53.94 98 LYS A N 1
ATOM 781 C CA . LYS A 1 98 ? -22.211 -13.895 3.241 1.00 53.94 98 LYS A CA 1
ATOM 782 C C . LYS A 1 98 ? -23.654 -14.302 3.556 1.00 53.94 98 LYS A C 1
ATOM 784 O O . LYS A 1 98 ? -23.981 -15.470 3.399 1.00 53.94 98 LYS A O 1
ATOM 789 N N . GLU A 1 99 ? -24.464 -13.350 3.999 1.00 41.34 99 GLU A N 1
ATOM 790 C CA . GLU A 1 99 ? -25.846 -13.042 3.594 1.00 41.34 99 GLU A CA 1
ATOM 791 C C . GLU A 1 99 ? -26.472 -12.104 4.640 1.00 41.34 99 GLU A C 1
ATOM 793 O O . GLU A 1 99 ? -26.068 -12.081 5.798 1.00 41.34 99 GLU A O 1
ATOM 798 N N . GLY A 1 100 ? -27.369 -11.228 4.185 1.00 45.72 100 GLY A N 1
ATOM 799 C CA . GLY A 1 100 ? -27.658 -9.935 4.804 1.00 45.72 100 GLY A CA 1
ATOM 800 C C . GLY A 1 100 ? -27.998 -9.941 6.297 1.00 45.72 100 GLY A C 1
ATOM 801 O O . GLY A 1 100 ? -28.906 -10.634 6.746 1.00 45.72 100 GLY A O 1
ATOM 802 N N . VAL A 1 101 ? -27.356 -9.034 7.036 1.00 32.62 101 VAL A N 1
ATOM 803 C CA . VAL A 1 101 ? -27.844 -8.550 8.330 1.00 32.62 101 VAL A CA 1
ATOM 804 C C . VAL A 1 101 ? -27.792 -7.025 8.318 1.00 32.62 101 VAL A C 1
ATOM 806 O O . VAL A 1 101 ? -26.734 -6.406 8.258 1.00 32.62 101 VAL A O 1
ATOM 809 N N . ASN A 1 102 ? -28.977 -6.418 8.342 1.00 44.94 102 ASN A N 1
ATOM 810 C CA . ASN A 1 102 ? -29.170 -4.990 8.546 1.00 44.94 102 ASN A CA 1
ATOM 811 C C . ASN A 1 102 ? -28.900 -4.691 10.029 1.00 44.94 102 ASN A C 1
ATOM 813 O O . ASN A 1 102 ? -29.715 -5.043 10.883 1.00 44.94 102 ASN A O 1
ATOM 817 N N . LEU A 1 103 ? -27.773 -4.057 10.352 1.00 46.78 103 LEU A N 1
ATOM 818 C CA . LEU A 1 103 ? -27.543 -3.501 11.685 1.00 46.78 103 LEU A CA 1
ATOM 819 C C . LEU A 1 103 ? -27.873 -2.010 11.653 1.00 46.78 103 LEU A C 1
ATOM 821 O O . LEU A 1 103 ? -27.088 -1.183 11.192 1.00 46.78 103 LEU A O 1
ATOM 825 N N . VAL A 1 104 ? -29.064 -1.678 12.154 1.00 50.47 104 VAL A N 1
ATOM 826 C CA . VAL A 1 104 ? -29.432 -0.310 12.528 1.00 50.47 104 VAL A CA 1
ATOM 827 C C . VAL A 1 104 ? -28.481 0.134 13.638 1.00 50.47 104 VAL A C 1
ATOM 829 O O . VAL A 1 104 ? -28.604 -0.286 14.787 1.00 50.47 104 VAL A O 1
ATOM 832 N N . VAL A 1 105 ? -27.519 0.982 13.282 1.00 41.22 105 VAL A N 1
ATOM 833 C CA . VAL A 1 105 ? -26.666 1.698 14.230 1.00 41.22 105 VAL A CA 1
ATOM 834 C C . VAL A 1 105 ? -27.232 3.106 14.366 1.00 41.22 105 VAL A C 1
ATOM 836 O O . VAL A 1 105 ? -26.982 3.978 13.537 1.00 41.22 105 VAL A O 1
ATOM 839 N N . ASN A 1 106 ? -28.005 3.333 15.427 1.00 48.59 106 ASN A N 1
ATOM 840 C CA . ASN A 1 106 ? -28.322 4.684 15.873 1.00 48.59 106 ASN A CA 1
ATOM 841 C C . ASN A 1 106 ? -27.061 5.270 16.507 1.00 48.59 106 ASN A C 1
ATOM 843 O O . ASN A 1 106 ? -26.822 5.092 17.699 1.00 48.59 106 ASN A O 1
ATOM 847 N N . ASN A 1 107 ? -26.246 5.954 15.709 1.00 38.22 107 ASN A N 1
ATOM 848 C CA . ASN A 1 107 ? -25.243 6.861 16.240 1.00 38.22 107 ASN A CA 1
ATOM 849 C C . ASN A 1 107 ? -25.344 8.188 15.493 1.00 38.22 107 ASN A C 1
ATOM 851 O O . ASN A 1 107 ? -24.935 8.315 14.340 1.00 38.22 107 ASN A O 1
ATOM 855 N N . THR A 1 108 ? -25.959 9.160 16.160 1.00 48.88 108 THR A N 1
ATOM 856 C CA . THR A 1 108 ? -26.045 10.550 15.728 1.00 48.88 108 THR A CA 1
ATOM 857 C C . THR A 1 108 ? -24.644 11.140 15.741 1.00 48.88 108 THR A C 1
ATOM 859 O O . THR A 1 108 ? -24.206 11.684 16.743 1.00 48.88 108 THR A O 1
ATOM 862 N N . ASN A 1 109 ? -23.935 11.011 14.629 1.00 41.16 109 ASN A N 1
ATOM 863 C CA . ASN A 1 109 ? -22.835 11.882 14.258 1.00 41.16 109 ASN A CA 1
ATOM 864 C C . ASN A 1 109 ? -22.862 11.980 12.740 1.00 41.16 109 ASN A C 1
ATOM 866 O O . ASN A 1 109 ? -22.644 10.991 12.043 1.00 41.16 109 ASN A O 1
ATOM 870 N N . ASN A 1 110 ? -23.187 13.173 12.246 1.00 48.66 110 ASN A N 1
ATOM 871 C CA . ASN A 1 110 ? -23.151 13.514 10.834 1.00 48.66 110 ASN A CA 1
ATOM 872 C C . ASN A 1 110 ? -21.739 13.267 10.294 1.00 48.66 110 ASN A C 1
ATOM 874 O O . ASN A 1 110 ? -20.867 14.123 10.387 1.00 48.66 110 ASN A O 1
ATOM 878 N N . ASN A 1 111 ? -21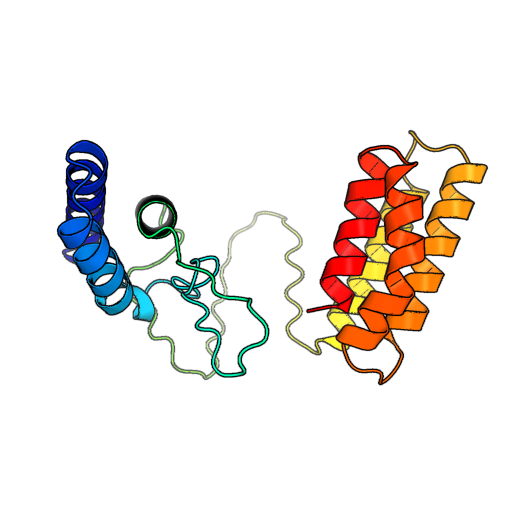.528 12.089 9.724 1.00 39.56 111 ASN A N 1
ATOM 879 C CA . ASN A 1 111 ? -20.478 11.842 8.762 1.00 39.56 111 ASN A CA 1
ATOM 880 C C . ASN A 1 111 ? -21.150 11.144 7.591 1.00 39.56 111 ASN A C 1
ATOM 882 O O . ASN A 1 111 ? -21.682 10.043 7.727 1.00 39.56 111 ASN A O 1
ATOM 886 N N . ILE A 1 112 ? -21.197 11.857 6.470 1.00 43.06 112 ILE A N 1
ATOM 887 C CA . ILE A 1 112 ? -21.775 11.411 5.209 1.00 43.06 112 ILE A CA 1
ATOM 888 C C . ILE A 1 112 ? -20.978 10.184 4.770 1.00 43.06 112 ILE A C 1
ATOM 890 O O . ILE A 1 112 ? -19.883 10.280 4.223 1.00 43.06 112 ILE A O 1
ATOM 894 N N . ASN A 1 113 ? -21.517 9.016 5.098 1.00 33.88 113 ASN A N 1
ATOM 895 C CA . ASN A 1 113 ? -20.941 7.730 4.772 1.00 33.88 113 ASN A CA 1
ATOM 896 C C . ASN A 1 113 ? -21.543 7.312 3.430 1.00 33.88 113 ASN A C 1
ATOM 898 O O . ASN A 1 113 ? -22.615 6.708 3.378 1.00 33.88 113 ASN A O 1
ATOM 902 N N . ASN A 1 114 ? -20.875 7.672 2.335 1.00 33.88 114 ASN A N 1
ATOM 903 C CA . ASN A 1 114 ? -21.212 7.147 1.015 1.00 33.88 114 ASN A CA 1
ATOM 904 C C . ASN A 1 114 ? -20.748 5.689 0.942 1.00 33.88 114 ASN A C 1
ATOM 906 O O . ASN A 1 114 ? -19.693 5.366 0.401 1.00 33.88 114 ASN A O 1
ATOM 910 N N . ASN A 1 115 ? -21.554 4.800 1.518 1.00 38.38 115 ASN A N 1
ATOM 911 C CA . ASN A 1 115 ? -21.513 3.390 1.186 1.00 38.38 115 ASN A CA 1
ATOM 912 C C . ASN A 1 115 ? -22.104 3.234 -0.222 1.00 38.38 115 ASN A C 1
ATOM 914 O O . ASN A 1 115 ? -23.306 3.394 -0.427 1.00 38.38 115 ASN A O 1
ATOM 918 N N . THR A 1 116 ? -21.262 2.961 -1.213 1.00 32.25 116 THR A N 1
ATOM 919 C CA . THR A 1 116 ? -21.717 2.491 -2.524 1.00 32.25 116 THR A CA 1
ATOM 920 C C . THR A 1 116 ? -20.889 1.282 -2.909 1.00 32.2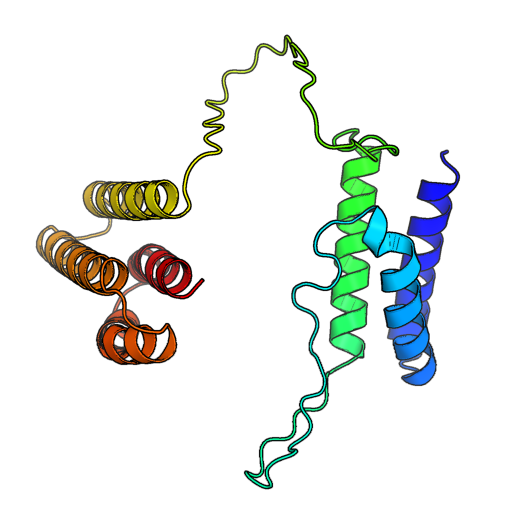5 116 THR A C 1
ATOM 922 O O . THR A 1 116 ? -19.836 1.367 -3.532 1.00 32.25 116 THR A O 1
ATOM 925 N N . ASN A 1 117 ? -21.403 0.127 -2.509 1.00 38.94 117 ASN A N 1
ATOM 926 C CA . ASN A 1 117 ? -21.114 -1.132 -3.160 1.00 38.94 117 ASN A CA 1
ATOM 927 C C . ASN A 1 117 ? -21.974 -1.172 -4.434 1.00 38.94 117 ASN A C 1
ATOM 929 O O . ASN A 1 117 ? -23.186 -1.294 -4.296 1.00 38.94 117 ASN A O 1
ATOM 933 N N . ASN A 1 118 ? -21.382 -0.946 -5.620 1.00 33.53 118 ASN A N 1
ATOM 934 C CA . ASN A 1 118 ? -21.839 -1.418 -6.945 1.00 33.53 118 ASN A CA 1
ATOM 935 C C . ASN A 1 118 ? -20.916 -0.902 -8.074 1.00 33.53 118 ASN A C 1
ATOM 937 O O . ASN A 1 118 ? -20.806 0.304 -8.279 1.00 33.53 118 ASN A O 1
ATOM 941 N N . ASN A 1 119 ? -20.355 -1.839 -8.852 1.00 36.53 119 ASN A N 1
ATOM 942 C CA . ASN A 1 119 ? -19.557 -1.680 -10.080 1.00 36.53 119 ASN A CA 1
ATOM 943 C C . ASN A 1 119 ? -18.205 -0.956 -9.959 1.00 36.53 119 ASN A C 1
ATOM 945 O O . ASN A 1 119 ? -18.123 0.254 -9.777 1.00 36.53 119 ASN A O 1
ATOM 949 N N . THR A 1 120 ? -17.125 -1.691 -10.227 1.00 44.41 120 THR A N 1
ATOM 950 C CA . THR A 1 120 ? -15.758 -1.173 -10.402 1.00 44.41 120 THR A CA 1
ATOM 951 C C . THR A 1 120 ? -15.682 -0.018 -11.420 1.00 44.41 120 THR A C 1
ATOM 953 O O . THR A 1 120 ? -14.851 0.869 -11.251 1.00 44.41 120 THR A O 1
ATOM 956 N N . ASN A 1 121 ? -16.597 0.038 -12.403 1.00 47.25 121 ASN A N 1
ATOM 957 C CA . ASN A 1 121 ? -16.723 1.166 -13.340 1.00 47.25 121 ASN A CA 1
ATOM 958 C C . ASN A 1 121 ? -17.298 2.442 -12.696 1.00 47.25 121 ASN A C 1
ATOM 960 O O . ASN A 1 121 ? -16.768 3.522 -12.936 1.00 47.25 121 ASN A O 1
ATOM 964 N N . ASN A 1 122 ? -18.307 2.332 -11.823 1.00 50.78 122 ASN A N 1
ATOM 965 C CA . ASN A 1 122 ? -18.904 3.495 -11.150 1.00 50.78 122 ASN A CA 1
ATOM 966 C C . ASN A 1 122 ? -17.906 4.157 -10.186 1.00 50.78 122 ASN A C 1
ATOM 968 O O . ASN A 1 122 ? -17.923 5.368 -9.997 1.00 50.78 122 ASN A O 1
ATOM 972 N N . ASN A 1 123 ? -17.009 3.369 -9.585 1.00 65.81 123 ASN A N 1
ATOM 973 C CA . ASN A 1 123 ? -15.989 3.889 -8.675 1.00 65.81 123 ASN A CA 1
ATOM 974 C C . ASN A 1 123 ? -14.941 4.746 -9.406 1.00 65.81 123 ASN A C 1
ATOM 976 O O . ASN A 1 123 ? -14.456 5.730 -8.857 1.00 65.81 123 ASN A O 1
ATOM 980 N N . LEU A 1 124 ? -14.598 4.394 -10.649 1.00 78.56 124 LEU A N 1
ATOM 981 C CA . LEU A 1 124 ? -13.595 5.126 -11.417 1.00 78.56 124 LEU A CA 1
ATOM 982 C C . LEU A 1 124 ? -14.140 6.460 -11.949 1.00 78.56 124 LEU A C 1
ATOM 984 O O . LEU A 1 124 ? -13.462 7.476 -11.837 1.00 78.56 124 LEU A O 1
ATOM 988 N N . GLU A 1 125 ? -15.386 6.483 -12.423 1.00 80.50 125 GLU A N 1
ATOM 989 C CA . GLU A 1 125 ? -16.077 7.714 -12.831 1.00 80.50 125 GLU A CA 1
ATOM 990 C C . GLU A 1 125 ? -16.201 8.714 -11.663 1.00 80.50 125 GLU A C 1
ATOM 992 O O . GLU A 1 125 ? -15.908 9.903 -11.811 1.00 80.50 125 GLU A O 1
ATOM 997 N N . ILE A 1 126 ? -16.530 8.225 -10.457 1.00 80.06 126 ILE A N 1
ATOM 998 C CA . ILE A 1 126 ? -16.562 9.042 -9.231 1.00 80.06 126 ILE A CA 1
ATOM 999 C C . ILE A 1 126 ? -15.167 9.599 -8.895 1.00 80.06 126 ILE A C 1
ATOM 1001 O O . ILE A 1 126 ? -15.054 10.755 -8.484 1.00 80.06 126 ILE A O 1
ATOM 1005 N N . LEU A 1 127 ? -14.101 8.811 -9.083 1.00 82.00 127 LEU A N 1
ATOM 1006 C CA . LEU A 1 127 ? -12.721 9.261 -8.864 1.00 82.00 127 LEU A CA 1
ATOM 1007 C C . LEU A 1 127 ? -12.314 10.365 -9.847 1.00 82.00 127 LEU A C 1
ATOM 1009 O O . LEU A 1 127 ? -11.731 11.361 -9.421 1.00 82.00 127 LEU A O 1
ATOM 1013 N N . PHE A 1 128 ? -12.654 10.227 -11.132 1.00 85.88 128 PHE A N 1
ATOM 1014 C CA . PHE A 1 128 ? -12.401 11.265 -12.135 1.00 85.88 128 PHE A CA 1
ATOM 1015 C C . PHE A 1 128 ? -13.166 12.550 -11.832 1.00 85.88 128 PHE A C 1
ATOM 1017 O O . PHE A 1 128 ? -12.584 13.631 -11.890 1.00 85.88 128 PHE A O 1
ATOM 1024 N N . LYS A 1 129 ? -14.445 12.445 -11.453 1.00 84.88 129 LYS A N 1
ATOM 1025 C CA . LYS A 1 129 ? -15.255 13.605 -11.070 1.00 84.88 129 LYS A CA 1
ATOM 1026 C C . LYS A 1 129 ? -14.657 14.341 -9.870 1.00 84.88 129 LYS A C 1
ATOM 1028 O O . LYS A 1 129 ? -14.464 15.549 -9.933 1.00 84.88 129 LYS A O 1
ATOM 1033 N N . LYS A 1 130 ? -14.293 13.607 -8.816 1.00 82.12 130 LYS A N 1
ATOM 1034 C CA . LYS A 1 130 ? -13.687 14.188 -7.614 1.00 82.12 130 LYS A CA 1
ATOM 1035 C C . LYS A 1 130 ? -12.345 14.863 -7.910 1.00 82.12 130 LYS A C 1
ATOM 1037 O O . LYS A 1 130 ? -12.082 15.936 -7.385 1.00 82.12 130 LYS A O 1
ATOM 1042 N N . ALA A 1 131 ? -11.514 14.262 -8.762 1.00 81.06 131 ALA A N 1
ATOM 1043 C CA . ALA A 1 131 ? -10.241 14.857 -9.157 1.00 81.06 131 ALA A CA 1
ATOM 1044 C C . ALA A 1 131 ? -10.424 16.149 -9.973 1.00 81.06 131 ALA A C 1
ATOM 1046 O O . ALA A 1 131 ? -9.666 17.093 -9.775 1.00 81.06 131 ALA A O 1
ATOM 1047 N N . LYS A 1 132 ? -11.436 16.217 -10.853 1.00 87.44 132 LYS A N 1
ATOM 1048 C CA . LYS A 1 132 ? -11.796 17.452 -11.575 1.00 87.44 132 LYS A CA 1
ATOM 1049 C C . LYS A 1 132 ? -12.232 18.545 -10.595 1.00 87.44 132 LYS A C 1
ATOM 1051 O O . LYS A 1 132 ? -11.671 19.633 -10.627 1.00 87.44 132 LYS A O 1
ATOM 1056 N N . GLU A 1 133 ? -13.132 18.220 -9.665 1.00 84.94 133 GLU A N 1
ATOM 1057 C CA . GLU A 1 133 ? -13.603 19.151 -8.628 1.00 84.94 133 GLU A CA 1
ATOM 1058 C C . GLU A 1 133 ? -12.461 19.644 -7.716 1.00 84.94 133 GLU A C 1
ATOM 1060 O O . GLU A 1 133 ? -12.417 20.817 -7.357 1.00 84.94 133 GLU A O 1
ATOM 1065 N N . GLU A 1 134 ? -11.519 18.779 -7.336 1.00 81.50 134 GLU A N 1
ATOM 1066 C CA . GLU A 1 134 ? -10.377 19.148 -6.486 1.00 81.50 134 GLU A CA 1
ATOM 1067 C C . GLU A 1 134 ? -9.398 20.090 -7.200 1.00 81.50 134 GLU A C 1
ATOM 1069 O O . GLU A 1 134 ? -8.838 20.985 -6.571 1.00 81.50 134 GLU A O 1
ATOM 1074 N N . VAL A 1 135 ? -9.217 19.918 -8.511 1.00 83.25 135 VAL A N 1
ATOM 1075 C CA . VAL A 1 135 ? -8.377 20.789 -9.344 1.00 83.25 135 VAL A CA 1
ATOM 1076 C C . VAL A 1 135 ? -9.063 22.129 -9.613 1.00 83.25 135 VAL A C 1
ATOM 1078 O O . VAL A 1 135 ? -8.412 23.163 -9.509 1.00 83.25 135 VAL A O 1
ATOM 1081 N N . GLU A 1 136 ? -10.366 22.129 -9.903 1.00 83.75 136 GLU A N 1
ATOM 1082 C CA . GLU A 1 136 ? -11.156 23.346 -10.144 1.00 83.75 136 GLU A CA 1
ATOM 1083 C C . GLU A 1 136 ? -11.262 24.238 -8.900 1.00 83.75 136 GLU A C 1
ATOM 1085 O O . GLU A 1 136 ? -11.246 25.460 -9.015 1.00 83.75 136 GLU A O 1
ATOM 1090 N N . ASN A 1 137 ? -11.334 23.641 -7.707 1.00 80.19 137 ASN A N 1
ATOM 1091 C CA . ASN A 1 137 ? -11.411 24.373 -6.439 1.00 80.19 137 ASN A CA 1
ATOM 1092 C C . ASN A 1 137 ? -10.029 24.679 -5.826 1.00 80.19 137 ASN A C 1
ATOM 1094 O O . ASN A 1 137 ? -9.946 25.094 -4.668 1.00 80.19 137 ASN A O 1
ATOM 1098 N N . ASN A 1 138 ? -8.933 24.449 -6.557 1.00 77.12 138 ASN A N 1
ATOM 1099 C CA . ASN A 1 138 ? -7.587 24.666 -6.039 1.00 77.12 138 ASN A CA 1
ATOM 1100 C C . ASN A 1 138 ? -7.136 26.123 -6.215 1.00 77.12 138 ASN A C 1
ATOM 1102 O O . ASN A 1 138 ? -6.647 26.510 -7.273 1.00 77.12 138 ASN A O 1
ATOM 1106 N N . GLU A 1 139 ? -7.205 26.909 -5.138 1.00 77.50 139 GLU A N 1
ATOM 1107 C CA . GLU A 1 139 ? -6.768 28.317 -5.114 1.00 77.50 139 GLU A CA 1
ATOM 1108 C C . GLU A 1 139 ? -5.255 28.514 -5.348 1.00 77.50 139 GLU A C 1
ATOM 1110 O O . GLU A 1 139 ? -4.799 29.639 -5.540 1.00 77.50 139 GLU A O 1
ATOM 1115 N N . SER A 1 140 ? -4.455 27.441 -5.314 1.00 77.19 140 SER A N 1
ATOM 1116 C CA . SER A 1 140 ? -3.003 27.497 -5.543 1.00 77.19 140 SER A CA 1
ATOM 1117 C C . SER A 1 140 ? -2.602 27.335 -7.013 1.00 77.19 140 SER A C 1
ATOM 1119 O O . SER A 1 140 ? -1.409 27.406 -7.307 1.00 77.19 140 SER A O 1
ATOM 1121 N N . LEU A 1 141 ? -3.553 27.080 -7.918 1.00 81.88 141 LEU A N 1
ATOM 1122 C CA . LEU A 1 141 ? -3.312 26.933 -9.354 1.00 81.88 141 LEU A CA 1
ATOM 1123 C C . LEU A 1 141 ? -3.885 28.131 -10.115 1.00 81.88 141 LEU A C 1
ATOM 1125 O O . LEU A 1 141 ? -4.969 28.622 -9.808 1.00 81.88 141 LEU A O 1
ATOM 1129 N N . SER A 1 142 ? -3.166 28.588 -11.136 1.00 84.62 142 SER A N 1
ATOM 1130 C CA . SER A 1 142 ? -3.706 29.551 -12.100 1.00 84.62 142 SER A CA 1
ATOM 1131 C C . SER A 1 142 ? -4.772 28.908 -12.996 1.00 84.62 142 SER A C 1
ATOM 1133 O O . SER A 1 142 ? -4.786 27.693 -13.187 1.00 84.62 142 SER A O 1
ATOM 1135 N N . GLU A 1 143 ? -5.642 29.714 -13.612 1.00 84.12 143 GLU A N 1
ATOM 1136 C CA . GLU A 1 143 ? -6.650 29.214 -14.564 1.00 84.12 143 GLU A CA 1
ATOM 1137 C C . GLU A 1 143 ? -6.022 28.422 -15.727 1.00 84.12 143 GLU A C 1
ATOM 1139 O O . GLU A 1 143 ? -6.591 27.440 -16.204 1.00 84.12 143 GLU A O 1
ATOM 1144 N N . GLU A 1 144 ? -4.827 28.816 -16.173 1.00 85.94 144 GLU A N 1
ATOM 1145 C CA . GLU A 1 144 ? -4.073 28.115 -17.216 1.00 85.94 144 GLU A CA 1
ATOM 1146 C C . GLU A 1 144 ? -3.628 26.724 -16.748 1.00 85.94 144 GLU A C 1
ATOM 1148 O O . GLU A 1 144 ? -3.821 25.737 -17.462 1.00 85.94 144 GLU A 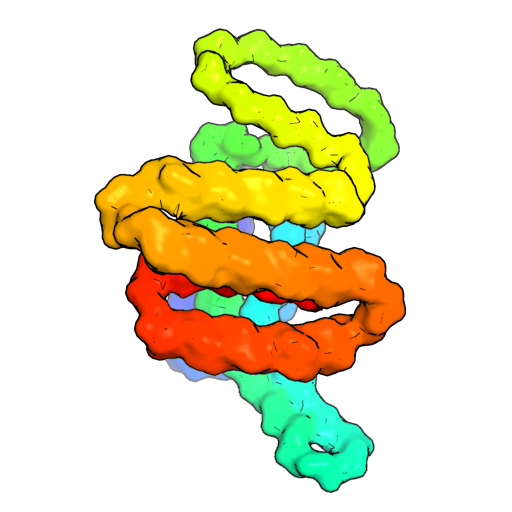O 1
ATOM 1153 N N . GLU A 1 145 ? -3.103 26.625 -15.524 1.00 82.88 145 GLU A N 1
ATOM 1154 C CA . GLU A 1 145 ? -2.703 25.352 -14.924 1.00 82.88 145 GLU A CA 1
ATOM 1155 C C . GLU A 1 145 ? -3.909 24.449 -14.663 1.00 82.88 145 GLU A C 1
ATOM 1157 O O . GLU A 1 145 ? -3.853 23.264 -14.981 1.00 82.88 145 GLU A O 1
ATOM 1162 N N . ILE A 1 146 ? -5.017 24.995 -14.152 1.00 86.06 146 ILE A N 1
ATOM 1163 C CA . ILE A 1 146 ? -6.271 24.256 -13.943 1.00 86.06 146 ILE A CA 1
ATOM 1164 C C . ILE A 1 146 ? -6.720 23.609 -15.256 1.00 86.06 146 ILE A C 1
ATOM 1166 O O . ILE A 1 146 ? -6.959 22.401 -15.301 1.00 86.06 146 ILE A O 1
ATOM 1170 N N . ASN A 1 147 ? -6.767 24.377 -16.346 1.00 88.38 147 ASN A N 1
ATOM 1171 C CA . ASN A 1 147 ? -7.158 23.862 -17.657 1.00 88.38 147 ASN A CA 1
ATOM 1172 C C . ASN A 1 147 ? -6.201 22.774 -18.168 1.00 88.38 147 ASN A C 1
ATOM 1174 O O . ASN A 1 147 ? -6.650 21.748 -18.682 1.00 88.38 147 ASN A O 1
ATOM 1178 N N . GLU A 1 148 ? -4.892 22.961 -17.993 1.00 88.88 148 GLU A N 1
ATOM 1179 C CA . GLU A 1 148 ? -3.880 21.974 -18.376 1.00 88.88 148 GLU A CA 1
ATOM 1180 C C . GLU A 1 148 ? -4.050 20.653 -17.606 1.00 88.88 148 GLU A C 1
ATOM 1182 O O . GLU A 1 148 ? -4.025 19.570 -18.201 1.00 88.88 148 GLU A O 1
ATOM 1187 N N . VAL A 1 149 ? -4.273 20.725 -16.288 1.00 88.62 149 VAL A N 1
ATOM 1188 C CA . VAL A 1 149 ? -4.508 19.539 -15.456 1.00 88.62 149 VAL A CA 1
ATOM 1189 C C . VAL A 1 149 ? -5.821 18.853 -15.843 1.00 88.62 149 VAL A C 1
ATOM 1191 O O . VAL A 1 149 ? -5.846 17.628 -15.975 1.00 88.62 149 VAL A O 1
ATOM 1194 N N . LEU A 1 150 ? -6.898 19.603 -16.089 1.00 90.00 150 LEU A N 1
ATOM 1195 C CA . LEU A 1 150 ? -8.181 19.041 -16.525 1.00 90.00 150 LEU A CA 1
ATOM 1196 C C . LEU A 1 150 ? -8.073 18.320 -17.875 1.00 90.00 150 LEU A C 1
ATOM 1198 O O . LEU A 1 150 ? -8.662 17.249 -18.045 1.00 90.00 150 LEU A O 1
ATOM 1202 N N . GLU A 1 151 ? -7.292 18.846 -18.820 1.00 91.69 151 GLU A N 1
ATOM 1203 C CA . GLU A 1 151 ? -7.005 18.160 -20.086 1.00 91.69 151 GLU A CA 1
ATOM 1204 C C . GLU A 1 151 ? -6.251 16.841 -19.862 1.00 91.69 151 GLU A C 1
ATOM 1206 O O . GLU A 1 151 ? -6.606 15.816 -20.452 1.00 91.69 151 GLU A O 1
ATOM 1211 N N . LYS A 1 152 ? -5.275 16.812 -18.945 1.00 90.94 152 LYS A N 1
ATOM 1212 C CA . LYS A 1 152 ? -4.588 15.565 -18.572 1.00 90.94 152 LYS A CA 1
ATOM 1213 C C . LYS A 1 152 ? -5.501 14.559 -17.889 1.00 90.94 152 LYS A C 1
ATOM 1215 O O . LYS A 1 152 ? -5.404 13.365 -18.168 1.00 90.94 152 LYS A O 1
ATOM 1220 N N . ILE A 1 153 ? -6.426 15.015 -17.053 1.00 90.94 153 ILE A N 1
ATOM 1221 C CA . ILE A 1 153 ? -7.430 14.145 -16.438 1.00 90.94 153 ILE A CA 1
ATOM 1222 C C . ILE A 1 153 ? -8.327 13.512 -17.514 1.00 90.94 153 ILE A C 1
ATOM 1224 O O . ILE A 1 153 ? -8.538 12.300 -17.477 1.00 90.94 153 ILE A O 1
ATOM 1228 N N . LYS A 1 154 ? -8.789 14.283 -18.510 1.00 90.56 154 LYS A N 1
ATOM 1229 C CA . LYS A 1 154 ? -9.575 13.755 -19.647 1.00 90.56 154 LYS A CA 1
ATOM 1230 C C . LYS A 1 154 ? -8.789 12.744 -20.487 1.00 90.56 154 LYS A C 1
ATOM 1232 O O . LYS A 1 154 ? -9.361 11.776 -20.986 1.00 90.56 154 LYS A O 1
ATOM 1237 N N . GLU A 1 155 ? -7.488 12.959 -20.676 1.00 90.06 155 GLU A N 1
ATOM 1238 C CA . GLU A 1 155 ? -6.613 12.010 -21.376 1.00 90.06 155 GLU A CA 1
ATOM 1239 C C . GLU A 1 155 ? -6.553 10.663 -20.634 1.00 90.06 155 GLU A C 1
ATOM 1241 O O . GLU A 1 155 ? -6.734 9.607 -21.245 1.00 90.06 155 GLU A O 1
ATOM 1246 N N . ILE A 1 156 ? -6.385 10.697 -19.307 1.00 91.00 156 ILE A N 1
ATOM 1247 C CA . ILE A 1 156 ? -6.362 9.497 -18.457 1.00 91.00 156 ILE A CA 1
ATOM 1248 C C . ILE A 1 156 ? -7.729 8.792 -18.449 1.00 91.00 156 ILE A C 1
ATOM 1250 O O . ILE A 1 156 ? -7.782 7.563 -18.511 1.00 91.00 156 ILE A O 1
ATOM 1254 N N . GLU A 1 157 ? -8.828 9.550 -18.433 1.00 90.25 157 GLU A N 1
ATOM 1255 C CA . GLU A 1 157 ? -10.207 9.044 -18.509 1.00 90.25 157 GLU A CA 1
ATOM 1256 C C . GLU A 1 157 ? -10.439 8.254 -19.803 1.00 90.25 157 GLU A C 1
ATOM 1258 O O . GLU A 1 157 ? -10.814 7.082 -19.747 1.00 90.25 157 GLU A O 1
ATOM 1263 N N . LYS A 1 158 ? -10.056 8.809 -20.959 1.00 89.50 158 LYS A N 1
ATOM 1264 C CA . LYS A 1 158 ? -10.129 8.106 -22.253 1.00 89.50 158 LYS A CA 1
ATOM 1265 C C . LYS A 1 158 ? -9.293 6.826 -22.291 1.00 89.50 158 LYS A C 1
ATOM 1267 O O . LYS A 1 158 ? -9.706 5.826 -22.875 1.00 89.50 158 LYS A O 1
ATOM 1272 N N . ILE A 1 159 ? -8.098 6.835 -21.693 1.00 87.88 159 ILE A N 1
ATOM 1273 C CA . ILE A 1 159 ? -7.262 5.625 -21.604 1.00 87.88 159 ILE A CA 1
ATOM 1274 C C . ILE A 1 159 ? -7.951 4.574 -20.727 1.00 87.88 159 ILE A C 1
ATOM 1276 O O . ILE A 1 159 ? -7.888 3.377 -21.029 1.00 87.88 159 ILE A O 1
ATOM 1280 N N . SER A 1 160 ? -8.631 5.007 -19.666 1.00 84.75 160 SER A N 1
ATOM 1281 C CA . SER A 1 160 ? -9.330 4.117 -18.746 1.00 84.75 160 SER A CA 1
ATOM 1282 C C . SER A 1 160 ? -10.494 3.370 -19.395 1.00 84.75 160 SER A C 1
ATOM 1284 O O . SER A 1 160 ? -10.612 2.164 -19.176 1.00 84.75 160 SER A O 1
ATOM 1286 N N . GLU A 1 161 ? -11.249 4.048 -20.262 1.00 85.56 161 GLU A N 1
ATOM 1287 C CA . GLU A 1 161 ? -12.403 3.517 -21.002 1.00 85.56 161 GLU A CA 1
ATOM 1288 C C . GLU A 1 161 ? -12.015 2.540 -22.122 1.00 85.56 161 GLU A C 1
ATOM 1290 O O . GLU A 1 161 ? -12.859 1.807 -22.628 1.00 85.56 161 GLU A O 1
ATOM 1295 N N . SER A 1 162 ? -10.740 2.501 -22.523 1.00 85.25 162 SER A N 1
ATOM 1296 C CA . SER A 1 162 ? -10.281 1.553 -23.542 1.00 85.25 162 SER A CA 1
ATOM 1297 C C . SER A 1 162 ? -10.272 0.106 -23.025 1.00 85.25 162 SER A C 1
ATOM 1299 O O . SER A 1 162 ? -9.845 -0.156 -21.901 1.00 85.25 162 SER A O 1
ATOM 1301 N N . ASP A 1 163 ? -10.632 -0.867 -23.865 1.00 82.38 163 ASP A N 1
ATOM 1302 C CA . ASP A 1 163 ? -10.570 -2.311 -23.540 1.00 82.38 163 ASP A CA 1
ATOM 1303 C C . ASP A 1 163 ? -9.143 -2.899 -23.600 1.00 82.38 163 ASP A C 1
ATOM 1305 O O . ASP A 1 163 ? -8.923 -4.110 -23.680 1.00 82.38 163 ASP A O 1
ATOM 1309 N N . GLU A 1 164 ? -8.120 -2.047 -23.593 1.00 83.06 164 GLU A N 1
ATOM 1310 C CA . GLU A 1 164 ? -6.735 -2.483 -23.701 1.00 83.06 164 GLU A CA 1
ATOM 1311 C C . GLU A 1 164 ? -6.202 -3.100 -22.402 1.00 83.06 164 GLU A C 1
ATOM 1313 O O . GLU A 1 164 ? -6.553 -2.711 -21.288 1.00 83.06 164 GLU A O 1
ATOM 1318 N N . ALA A 1 165 ? -5.267 -4.041 -22.540 1.00 82.19 165 ALA A N 1
ATOM 1319 C CA . ALA A 1 165 ? -4.578 -4.628 -21.398 1.00 82.19 165 ALA A CA 1
ATOM 1320 C C . ALA A 1 165 ? -3.761 -3.574 -20.616 1.00 82.19 165 ALA A C 1
ATOM 1322 O O . ALA A 1 165 ? -3.235 -2.611 -21.181 1.00 82.19 165 ALA A O 1
ATOM 1323 N N . LYS A 1 166 ? -3.612 -3.780 -19.302 1.00 82.06 166 LYS A N 1
ATOM 1324 C CA . LYS A 1 166 ? -2.995 -2.826 -18.355 1.00 82.06 166 LYS A CA 1
ATOM 1325 C C . LYS A 1 166 ? -1.595 -2.357 -18.758 1.00 82.06 166 LYS A C 1
ATOM 1327 O O . LYS A 1 166 ? -1.260 -1.189 -18.610 1.00 82.06 166 LYS A O 1
ATOM 1332 N N . ASN A 1 167 ? -0.789 -3.252 -19.316 1.00 80.81 167 ASN A N 1
ATOM 1333 C CA . ASN A 1 167 ? 0.534 -2.964 -19.870 1.00 80.81 167 ASN A CA 1
ATOM 1334 C C . ASN A 1 167 ? 0.490 -1.968 -21.046 1.00 80.81 167 ASN A C 1
ATOM 1336 O O . ASN A 1 167 ? 1.360 -1.103 -21.140 1.00 80.81 167 ASN A O 1
ATOM 1340 N N . LYS A 1 168 ? -0.532 -2.037 -21.908 1.00 80.00 168 LYS A N 1
ATOM 1341 C CA . LYS A 1 168 ? -0.744 -1.055 -22.986 1.00 80.00 168 LYS A CA 1
ATOM 1342 C C . LYS A 1 168 ? -1.261 0.280 -22.445 1.00 80.00 168 LYS A C 1
ATOM 1344 O O . LYS A 1 168 ? -0.750 1.322 -22.850 1.00 80.00 168 LYS A O 1
ATOM 1349 N N . LYS A 1 169 ? -2.181 0.253 -21.470 1.00 85.94 169 LYS A N 1
ATOM 1350 C CA . LYS A 1 169 ? -2.640 1.463 -20.760 1.00 85.94 169 LYS A CA 1
ATOM 1351 C C . LYS A 1 169 ? -1.479 2.184 -20.069 1.00 85.94 169 LYS A C 1
ATOM 1353 O O . LYS A 1 169 ? -1.332 3.388 -20.233 1.00 85.94 169 LYS A O 1
ATOM 1358 N N . TRP A 1 170 ? -0.592 1.452 -19.391 1.00 88.44 170 TRP A N 1
ATOM 1359 C CA . TRP A 1 170 ? 0.625 2.006 -18.787 1.00 88.44 170 TRP A CA 1
ATOM 1360 C C . TRP A 1 170 ? 1.513 2.711 -19.811 1.00 88.44 170 TRP A C 1
ATOM 1362 O O . TRP A 1 170 ? 1.960 3.827 -19.566 1.00 88.44 170 TRP A O 1
ATOM 1372 N N . PHE A 1 171 ? 1.734 2.097 -20.977 1.00 87.38 171 PHE A N 1
ATOM 1373 C CA . PHE A 1 171 ? 2.540 2.710 -22.031 1.00 87.38 171 PHE A CA 1
ATOM 1374 C C . PHE A 1 171 ? 1.942 4.038 -22.518 1.00 87.38 171 PHE A C 1
ATOM 1376 O O . PHE A 1 171 ? 2.683 4.995 -22.721 1.00 87.38 171 PHE A O 1
ATOM 1383 N N . LYS A 1 172 ? 0.608 4.124 -22.628 1.00 87.12 172 LYS A N 1
ATOM 1384 C CA . LYS A 1 172 ? -0.108 5.364 -22.974 1.00 87.12 172 LYS A CA 1
ATOM 1385 C C . LYS A 1 172 ? -0.100 6.416 -21.862 1.00 87.12 172 LYS A C 1
ATOM 1387 O O . LYS A 1 172 ? -0.176 7.595 -22.169 1.00 87.12 172 LYS A O 1
ATOM 1392 N N . LEU A 1 173 ? 0.019 6.008 -20.597 1.00 90.12 173 LEU A N 1
ATOM 1393 C CA . LEU A 1 173 ? 0.080 6.910 -19.437 1.00 90.12 173 LEU A CA 1
ATOM 1394 C C . LEU A 1 173 ? 1.495 7.451 -19.155 1.00 90.12 173 LEU A C 1
ATOM 1396 O O . LEU A 1 173 ? 1.634 8.414 -18.402 1.00 90.12 173 LEU A O 1
ATOM 1400 N N . ARG A 1 174 ? 2.552 6.875 -19.752 1.00 85.12 174 ARG A N 1
ATOM 1401 C CA . ARG A 1 174 ? 3.947 7.328 -19.565 1.00 85.12 174 ARG A CA 1
ATOM 1402 C C . ARG A 1 174 ? 4.168 8.816 -19.875 1.00 85.12 174 ARG A C 1
ATOM 1404 O O . ARG A 1 174 ? 4.762 9.476 -19.028 1.00 85.12 174 ARG A O 1
ATOM 1411 N N . PRO A 1 175 ? 3.666 9.379 -20.992 1.00 88.25 175 PRO A N 1
ATOM 1412 C CA . PRO A 1 175 ? 3.813 10.810 -21.266 1.00 88.25 175 PRO A CA 1
ATOM 1413 C C . PRO A 1 175 ? 3.156 11.689 -20.193 1.00 88.25 175 PRO A C 1
ATOM 1415 O O . PRO A 1 175 ? 3.681 12.741 -19.838 1.00 88.25 175 PRO A O 1
ATOM 1418 N N . THR A 1 176 ? 2.030 11.248 -19.624 1.00 86.25 176 THR A N 1
ATOM 1419 C CA . THR A 1 176 ? 1.373 11.936 -18.504 1.00 86.25 176 THR A CA 1
ATOM 1420 C C . THR A 1 176 ? 2.198 11.842 -17.219 1.00 86.25 176 THR A C 1
ATOM 1422 O O . THR A 1 176 ? 2.232 12.794 -16.447 1.00 86.25 176 THR A O 1
ATOM 1425 N N . MET A 1 177 ? 2.910 10.731 -17.004 1.00 81.81 177 MET A N 1
ATOM 1426 C CA . MET A 1 177 ? 3.824 10.546 -15.872 1.00 81.81 177 MET A CA 1
ATOM 1427 C C . MET A 1 177 ? 5.079 11.428 -15.986 1.00 81.81 177 MET A C 1
ATOM 1429 O O . MET A 1 177 ? 5.514 12.009 -14.994 1.00 81.81 177 MET A O 1
ATOM 1433 N N . GLU A 1 178 ? 5.636 11.567 -17.190 1.00 84.62 178 GLU A N 1
ATOM 1434 C CA . GLU A 1 178 ? 6.752 12.479 -17.478 1.00 84.62 178 GLU A CA 1
ATOM 1435 C C . GLU A 1 178 ? 6.338 13.940 -17.281 1.00 84.62 178 GLU A C 1
ATOM 1437 O O . GLU A 1 178 ? 7.030 14.699 -16.603 1.00 84.62 178 GLU A O 1
ATOM 1442 N N . TRP A 1 179 ? 5.161 14.312 -17.791 1.00 88.06 179 TRP A N 1
ATOM 1443 C CA . TRP A 1 179 ? 4.554 15.619 -17.547 1.00 88.06 179 TRP A CA 1
ATOM 1444 C C . TRP A 1 179 ? 4.350 15.886 -16.051 1.00 88.06 179 TRP A C 1
ATOM 1446 O O . TRP A 1 179 ? 4.652 16.983 -15.582 1.00 88.06 179 TRP A O 1
ATOM 1456 N N . LEU A 1 180 ? 3.927 14.882 -15.276 1.00 85.62 180 LEU A N 1
ATOM 1457 C CA . LEU A 1 180 ? 3.722 15.028 -13.835 1.00 85.62 180 LEU A CA 1
ATOM 1458 C C . LEU A 1 180 ? 5.011 15.389 -13.089 1.00 85.62 180 LEU A C 1
ATOM 1460 O O . LEU A 1 180 ? 4.965 16.144 -12.122 1.00 85.62 180 LEU A O 1
ATOM 1464 N N . GLY A 1 181 ? 6.162 14.905 -13.569 1.00 79.94 181 GLY A N 1
ATOM 1465 C CA . GLY A 1 181 ? 7.481 15.247 -13.033 1.00 79.94 181 GLY A CA 1
ATOM 1466 C C . GLY A 1 181 ? 7.860 16.724 -13.189 1.00 79.94 181 GLY A C 1
ATOM 1467 O O . GLY A 1 181 ? 8.798 17.182 -12.543 1.00 79.94 181 GLY A O 1
ATOM 1468 N N . THR A 1 182 ? 7.127 17.479 -14.012 1.00 82.31 182 THR A N 1
ATOM 1469 C CA . THR A 1 182 ? 7.313 18.927 -14.196 1.00 82.31 182 THR A CA 1
ATOM 1470 C C . THR A 1 182 ? 6.378 19.774 -13.327 1.00 82.31 182 THR A C 1
ATOM 1472 O O . THR A 1 182 ? 6.491 20.999 -13.333 1.00 82.31 182 THR A O 1
ATOM 1475 N N . LYS A 1 183 ? 5.454 19.149 -12.581 1.00 83.38 183 LYS A N 1
ATOM 1476 C CA . LYS A 1 183 ? 4.420 19.833 -11.790 1.00 83.38 183 LYS A CA 1
ATOM 1477 C C . LYS A 1 183 ? 4.658 19.703 -10.284 1.00 83.38 183 LYS A C 1
ATOM 1479 O O . LYS A 1 183 ? 5.408 18.853 -9.811 1.00 83.38 183 LYS A O 1
ATOM 1484 N N . GLY A 1 184 ? 4.008 20.581 -9.522 1.00 76.31 184 GLY A N 1
ATOM 1485 C CA . GLY A 1 184 ? 4.083 20.602 -8.062 1.00 76.31 184 GLY A CA 1
ATOM 1486 C C . GLY A 1 184 ? 3.329 19.451 -7.386 1.00 76.31 184 GLY A C 1
ATOM 1487 O O . GLY A 1 184 ? 2.508 18.762 -7.994 1.00 76.31 184 GLY A O 1
ATOM 1488 N N . VAL A 1 185 ? 3.581 19.280 -6.084 1.00 73.31 185 VAL A N 1
ATOM 1489 C CA . VAL A 1 185 ? 3.049 18.174 -5.265 1.00 73.31 185 VAL A CA 1
ATOM 1490 C C . VAL A 1 185 ? 1.519 18.084 -5.312 1.00 73.31 185 VAL A C 1
ATOM 1492 O O . VAL A 1 185 ? 0.995 16.980 -5.410 1.00 73.31 185 VAL A O 1
ATOM 1495 N N . SER A 1 186 ? 0.805 19.213 -5.318 1.00 68.56 186 SER A N 1
ATOM 1496 C CA . SER A 1 186 ? -0.667 19.240 -5.341 1.00 68.56 186 SER A CA 1
ATOM 1497 C C . SER A 1 186 ? -1.266 18.645 -6.623 1.00 68.56 186 SER A C 1
ATOM 1499 O O . SER A 1 186 ? -2.273 17.943 -6.580 1.00 68.56 186 SER A O 1
ATOM 1501 N N . VAL A 1 187 ? -0.626 18.876 -7.773 1.00 78.19 187 VAL A N 1
ATOM 1502 C CA . VAL A 1 187 ? -1.035 18.277 -9.056 1.00 78.19 187 VAL A CA 1
ATOM 1503 C C . VAL A 1 187 ? -0.615 16.808 -9.106 1.00 78.19 187 VAL A C 1
ATOM 1505 O O . VAL A 1 187 ? -1.376 15.951 -9.560 1.00 78.19 187 VAL A O 1
ATOM 1508 N N . ALA A 1 188 ? 0.574 16.503 -8.573 1.00 78.31 188 ALA A N 1
ATOM 1509 C CA . ALA A 1 188 ? 1.092 15.144 -8.466 1.00 78.31 188 ALA A CA 1
ATOM 1510 C C . ALA A 1 188 ? 0.143 14.218 -7.698 1.00 78.31 188 ALA A C 1
ATOM 1512 O O . ALA A 1 188 ? -0.153 13.122 -8.171 1.00 78.31 188 ALA A O 1
ATOM 1513 N N . THR A 1 189 ? -0.381 14.658 -6.552 1.00 72.88 189 THR A N 1
ATOM 1514 C CA . THR A 1 189 ? -1.285 13.850 -5.723 1.00 72.88 189 THR A CA 1
ATOM 1515 C C . THR A 1 189 ? -2.605 13.534 -6.422 1.00 72.88 189 THR A C 1
ATOM 1517 O O . THR A 1 189 ? -3.050 12.386 -6.369 1.00 72.88 189 THR A O 1
ATOM 1520 N N . ALA A 1 190 ? -3.196 14.506 -7.122 1.00 75.56 190 ALA A N 1
ATOM 1521 C CA . ALA A 1 190 ? -4.461 14.318 -7.830 1.00 75.56 190 ALA A CA 1
ATOM 1522 C C . ALA A 1 190 ? -4.311 13.357 -9.024 1.00 75.56 190 ALA A C 1
ATOM 1524 O O . ALA A 1 190 ? -5.053 12.382 -9.162 1.00 75.56 190 ALA A O 1
ATOM 1525 N N . VAL A 1 191 ? -3.304 13.583 -9.870 1.00 81.12 191 VAL A N 1
ATOM 1526 C CA . VAL A 1 191 ? -3.139 12.850 -11.136 1.00 81.12 191 VAL A CA 1
ATOM 1527 C C . VAL A 1 191 ? -2.544 11.452 -10.924 1.00 81.12 191 VAL A C 1
ATOM 1529 O O . VAL A 1 191 ? -2.975 10.494 -11.569 1.00 81.12 191 VAL A O 1
ATOM 1532 N N . LEU A 1 192 ? -1.609 11.280 -9.982 1.00 84.75 192 LEU A N 1
ATOM 1533 C CA . LEU A 1 192 ? -1.017 9.968 -9.681 1.00 84.75 192 LEU A CA 1
ATOM 1534 C C . LEU A 1 192 ? -2.049 8.983 -9.111 1.00 84.75 192 LEU A C 1
ATOM 1536 O O . LEU A 1 192 ? -2.005 7.783 -9.410 1.00 84.75 192 LEU A O 1
ATOM 1540 N N . GLY A 1 193 ? -3.001 9.490 -8.320 1.00 84.06 193 GLY A N 1
ATOM 1541 C CA . GLY A 1 193 ? -4.125 8.708 -7.811 1.00 84.0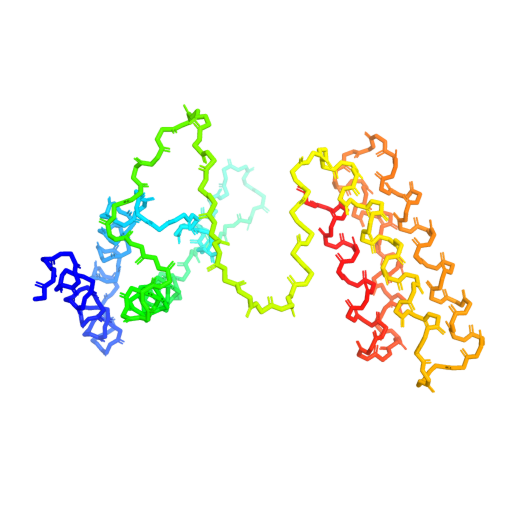6 193 GLY A CA 1
ATOM 1542 C C . GLY A 1 193 ? -4.964 8.103 -8.939 1.00 84.06 193 GLY A C 1
ATOM 1543 O O . GLY A 1 193 ? -5.284 6.913 -8.893 1.00 84.06 193 GLY A O 1
ATOM 1544 N N . LEU A 1 194 ? -5.235 8.886 -9.989 1.00 85.31 194 LEU A N 1
ATOM 1545 C CA . LEU A 1 194 ? -5.974 8.440 -11.173 1.00 85.31 194 LEU A CA 1
ATOM 1546 C C . LEU A 1 194 ? -5.191 7.407 -11.987 1.00 85.31 194 LEU A C 1
ATOM 1548 O O . LEU A 1 194 ? -5.733 6.352 -12.307 1.00 85.31 194 LEU A O 1
ATOM 1552 N N . ILE A 1 195 ? -3.903 7.649 -12.253 1.00 85.56 195 ILE A N 1
ATOM 1553 C CA . ILE A 1 195 ? -3.031 6.694 -12.964 1.00 85.56 195 ILE A CA 1
ATOM 1554 C C . ILE A 1 195 ? -3.032 5.336 -12.249 1.00 85.56 195 ILE A C 1
ATOM 1556 O O . ILE A 1 195 ? -3.193 4.288 -12.875 1.00 85.56 195 ILE A O 1
ATOM 1560 N N . THR A 1 196 ? -2.917 5.350 -10.921 1.00 82.56 196 THR A N 1
ATOM 1561 C CA . THR A 1 196 ? -2.937 4.128 -10.108 1.00 82.56 196 THR A CA 1
ATOM 1562 C C . THR A 1 196 ? -4.305 3.445 -10.147 1.00 82.56 196 THR A C 1
ATOM 1564 O O . THR A 1 196 ? -4.376 2.218 -10.146 1.00 82.56 196 THR A O 1
ATOM 1567 N N . ALA A 1 197 ? -5.399 4.210 -10.186 1.00 83.31 197 ALA A N 1
ATOM 1568 C CA . ALA A 1 197 ? -6.751 3.666 -10.283 1.00 83.31 197 ALA A CA 1
ATOM 1569 C C . ALA A 1 197 ? -7.016 2.983 -11.636 1.00 83.31 197 ALA A C 1
ATOM 1571 O O . ALA A 1 197 ? -7.625 1.919 -11.655 1.00 83.31 197 ALA A O 1
ATOM 1572 N N . VAL A 1 198 ? -6.497 3.533 -12.739 1.00 82.81 198 VAL A N 1
ATOM 1573 C CA . VAL A 1 198 ? -6.642 2.965 -14.095 1.00 82.81 198 VAL A CA 1
ATOM 1574 C C . VAL A 1 198 ? -5.885 1.641 -14.277 1.00 82.81 198 VAL A C 1
ATOM 1576 O O . VAL A 1 198 ? -6.264 0.816 -15.107 1.00 82.81 198 VAL A O 1
ATOM 1579 N N . LEU A 1 199 ? -4.811 1.424 -13.515 1.00 79.94 199 LEU A N 1
ATOM 1580 C CA . LEU A 1 199 ? -3.943 0.243 -13.633 1.00 79.94 199 LEU A CA 1
ATOM 1581 C C . LEU A 1 199 ? -4.265 -0.870 -12.621 1.00 79.94 199 LEU A C 1
ATOM 1583 O O . LEU A 1 199 ? -3.682 -1.958 -12.705 1.00 79.94 199 LEU A O 1
ATOM 1587 N N . LYS A 1 200 ? -5.175 -0.609 -11.676 1.00 73.00 200 LYS A N 1
ATOM 1588 C CA . LYS A 1 200 ? -5.679 -1.609 -10.723 1.00 73.00 200 LYS A CA 1
ATOM 1589 C C . LYS A 1 200 ? -6.505 -2.690 -11.401 1.00 73.00 200 LYS A C 1
ATOM 1591 O O . LYS A 1 200 ? -6.448 -3.829 -10.891 1.00 73.00 200 LYS A O 1
#

Secondary structure (DSSP, 8-state):
--HHHHHHHHHHHHHHHHHHHT-HHHHHHHHHHHHHHHTTTSTTTTTT----B--SSSSS--B---HHHHHHHHHHHHHHHHHHHHTTSS-S-----SS------------------S-HHHHHHHHHHHHHHHHHT-TTS-HHHHHHHHHHHHHHHHHHHS---HHHHHHHHHHHHHHHTTS-HHHHHHHHHHHHHHH-

Sequence (200 aa):
MSEFKKIIKDYIHQCDIALEINNENLIDSLVDKIIAIFEVDIPDIKKGQECNIIDLNGDGYSYIADKRKNLILLKNKLEAYSAKLNDGIINNRTMENKEGVNLVVNNTNNNINNNTNNNTNNNLEILFKKAKEEVENNESLSEEEINEVLEKIKEIEKISESDEAKNKKWFKLRPTMEWLGTKGVSVATAVLGLITAVLK

Foldseek 3Di:
DDPVLVVLVVLLVLLVVCLVVVDPVSLVVSLVVLCVVCCVPQPCLVPPFDDWDDPPPPPPDTDDGPSNVSSVSNSVSSVVVSVCVVVVVDDPDPPPDDDDDDDPDPDPDDDPDPDDPDDLVVVLVVLLVVLLVLLVPDPVDDPVRNVVLNVLSVQLVVLLPDPDALVVSVVSCVVVVVVLVVDDPSSVVSNVVSNVSSND